Protein AF-A0A840UPU6-F1 (afdb_monomer)

Foldseek 3Di:
DDDDPPPPPDDDDDDDDPPDQDDDPVSVVVVVVVVVVVVVSVVVVLVVLLVVLVVVCVVQVACVSLVVNVVVCVVVVHDRDPVSVVLVVQLVVLVPPPPQDPVCNCVSNQLDDPPDNRVNDPNVVVVVLVVVLLVQLLVQLVNCCVVVVPDDSQVSQVRSCVVSCVVPVDDDPCSSVVSVVSNVVSD

pLDDT: mean 76.01, std 17.36, range [30.77, 93.69]

Secondary structure (DSSP, 8-state):
---------PPP----------SSTHHHHHHHHHHHHHHHHHHHHHHHHHHHHHHHHHHH--THHHHHHHHHHHHHTPPPPHHHHHHHHHHHHHHHSTT--GGGHHHHTTS--SSS--TTTHHHHHHHHHHHHHHHHHHHHHHHHHH-TTS-HHHHHHHHHHHHHHHH----SSHHHHHHHHHHTT-

Sequence (187 aa):
MANRNRKEKELPIYMESAEKFSKDDDSIENSIQFIIRKQQAWNDRHRALIDDAEVEYRKDGNPMHAWDIFMLCRRDKWPIPEWVMRYLDQTADRLTATDAGPDELGECLGFKAKKTPCRGGRQGMSQYRLAVIRREAIAHIVNWLREHPLETIEEACQYAYDKINSRWGFVSKDPILTLKKWYNTHK

Structure (mmCIF, N/CA/C/O backbone):
data_AF-A0A840UPU6-F1
#
_entry.id   AF-A0A840UPU6-F1
#
loop_
_atom_site.group_PDB
_atom_site.id
_atom_site.type_symbol
_atom_site.label_atom_id
_atom_site.label_alt_id
_atom_site.label_comp_id
_atom_site.label_asym_id
_atom_site.label_entity_id
_atom_site.label_seq_id
_atom_site.pdbx_PDB_ins_code
_atom_site.Cartn_x
_atom_site.Cartn_y
_atom_site.Cartn_z
_atom_site.occupancy
_atom_site.B_iso_or_equiv
_atom_site.auth_seq_id
_atom_site.auth_comp_id
_atom_site.auth_asym_id
_atom_site.auth_atom_id
_atom_site.pdbx_PDB_model_num
ATOM 1 N N . MET A 1 1 ? -38.618 7.874 -2.593 1.00 39.75 1 MET A N 1
ATOM 2 C CA . MET A 1 1 ? -38.196 6.493 -2.266 1.00 39.75 1 MET A CA 1
ATOM 3 C C . MET A 1 1 ? -37.256 5.996 -3.355 1.00 39.75 1 MET A C 1
ATOM 5 O O . MET A 1 1 ? -37.679 5.959 -4.499 1.00 39.75 1 MET A O 1
ATOM 9 N N . ALA A 1 2 ? -36.009 5.653 -3.025 1.00 31.55 2 ALA A N 1
ATOM 10 C CA . ALA A 1 2 ? -35.095 4.919 -3.911 1.00 31.55 2 ALA A CA 1
ATOM 11 C C . ALA A 1 2 ? -33.964 4.319 -3.059 1.00 31.55 2 ALA A C 1
ATOM 13 O O . ALA A 1 2 ? -32.962 4.977 -2.789 1.00 31.55 2 ALA A O 1
ATOM 14 N N . ASN A 1 3 ? -34.164 3.095 -2.570 1.00 31.42 3 ASN A N 1
ATOM 15 C CA . ASN A 1 3 ? -33.221 2.433 -1.673 1.00 31.42 3 ASN A CA 1
ATOM 16 C C . ASN A 1 3 ? -32.077 1.810 -2.496 1.00 31.42 3 ASN A C 1
ATOM 18 O O . ASN A 1 3 ? -32.293 0.828 -3.205 1.00 31.42 3 ASN A O 1
ATOM 22 N N . ARG A 1 4 ? -30.873 2.396 -2.461 1.00 30.94 4 ARG A N 1
ATOM 23 C CA . ARG A 1 4 ? -29.695 1.834 -3.144 1.00 30.94 4 ARG A CA 1
ATOM 24 C C . ARG A 1 4 ? -28.904 0.965 -2.174 1.00 30.94 4 ARG A C 1
ATOM 26 O O . ARG A 1 4 ? -28.067 1.476 -1.439 1.00 30.94 4 ARG A O 1
ATOM 33 N N . ASN A 1 5 ? -29.128 -0.348 -2.260 1.00 35.16 5 ASN A N 1
ATOM 34 C CA . ASN A 1 5 ? -28.268 -1.375 -1.670 1.00 35.16 5 ASN A CA 1
ATOM 35 C C . ASN A 1 5 ? -26.821 -1.201 -2.156 1.00 35.16 5 ASN A C 1
ATOM 37 O O . ASN A 1 5 ? -26.427 -1.717 -3.204 1.00 35.16 5 ASN A O 1
ATOM 41 N N . ARG A 1 6 ? -26.019 -0.472 -1.382 1.00 32.66 6 ARG A N 1
ATOM 42 C CA . ARG A 1 6 ? -24.567 -0.451 -1.508 1.00 32.66 6 ARG A CA 1
ATOM 43 C C . ARG A 1 6 ? -24.070 -1.539 -0.566 1.00 32.66 6 ARG A C 1
ATOM 45 O O . ARG A 1 6 ? -24.120 -1.346 0.639 1.00 32.66 6 ARG A O 1
ATOM 52 N N . LYS A 1 7 ? -23.668 -2.6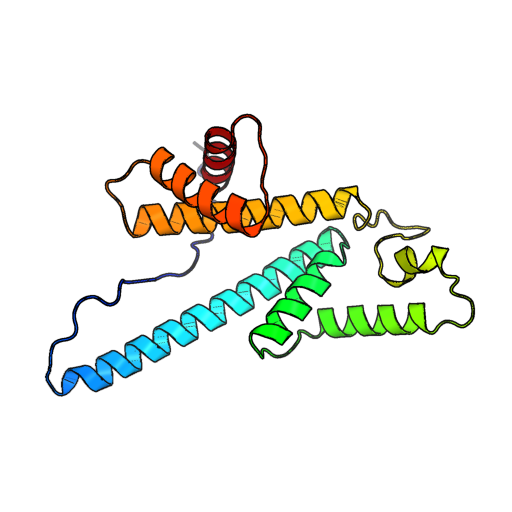95 -1.108 1.00 32.94 7 LYS A N 1
ATOM 53 C CA . LYS A 1 7 ? -23.058 -3.755 -0.295 1.00 32.94 7 LYS A CA 1
ATOM 54 C C . LYS A 1 7 ? -21.846 -3.161 0.415 1.00 32.94 7 LYS A C 1
ATOM 56 O O . LYS A 1 7 ? -20.870 -2.803 -0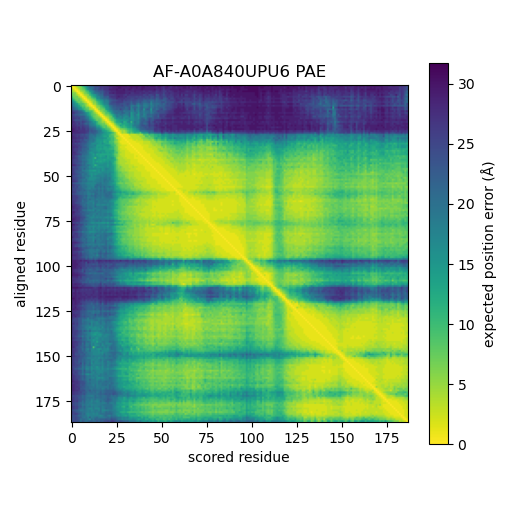.248 1.00 32.94 7 LYS A O 1
ATOM 61 N N . GLU A 1 8 ? -21.938 -3.032 1.730 1.00 32.09 8 GLU A N 1
ATOM 62 C CA . GLU A 1 8 ? -20.803 -2.709 2.577 1.00 32.09 8 GLU A CA 1
ATOM 63 C C . GLU A 1 8 ? -19.772 -3.823 2.370 1.00 32.09 8 GLU A C 1
ATOM 65 O O . GLU A 1 8 ? -20.072 -5.008 2.526 1.00 32.09 8 GLU A O 1
ATOM 70 N N . LYS A 1 9 ? -18.565 -3.460 1.923 1.00 32.78 9 LYS A N 1
ATOM 71 C CA . LYS A 1 9 ? -17.429 -4.381 1.961 1.00 32.78 9 LYS A CA 1
ATOM 72 C C . LYS A 1 9 ? -16.960 -4.422 3.412 1.00 32.78 9 LYS A C 1
ATOM 74 O O . LYS A 1 9 ? -16.041 -3.693 3.779 1.00 32.78 9 LYS A O 1
ATOM 79 N N . GLU A 1 10 ? -17.636 -5.222 4.229 1.00 30.77 10 GLU A N 1
ATOM 80 C CA . GLU A 1 10 ? -17.198 -5.503 5.592 1.00 30.77 10 GLU A CA 1
ATOM 81 C C . GLU A 1 10 ? -15.770 -6.062 5.547 1.00 30.77 10 GLU A C 1
ATOM 83 O O . GLU A 1 10 ? -15.498 -7.091 4.926 1.00 30.77 10 GLU A O 1
ATOM 88 N N . LEU A 1 11 ? -14.833 -5.343 6.168 1.00 33.34 11 LEU A N 1
ATOM 89 C CA . LEU A 1 11 ? -13.471 -5.830 6.360 1.00 33.34 11 LEU A CA 1
ATOM 90 C C . LEU A 1 11 ? -13.497 -6.919 7.447 1.00 33.34 11 LEU A C 1
ATOM 92 O O . LEU A 1 11 ? -14.063 -6.667 8.516 1.00 33.34 11 LEU A O 1
ATOM 96 N N . PRO A 1 12 ? -12.887 -8.099 7.221 1.00 34.84 12 PRO A N 1
ATOM 97 C CA . PRO A 1 12 ? -12.958 -9.209 8.166 1.00 34.84 12 PRO A CA 1
ATOM 98 C C . PRO A 1 12 ? -12.320 -8.898 9.536 1.00 34.84 12 PRO A C 1
ATOM 100 O O . PRO A 1 12 ? -11.457 -8.028 9.686 1.00 34.84 12 PRO A O 1
ATOM 103 N N . ILE A 1 13 ? -12.781 -9.641 10.544 1.00 40.91 13 ILE A N 1
ATOM 104 C CA . ILE A 1 13 ? -12.634 -9.425 11.997 1.00 40.91 13 ILE A CA 1
ATOM 105 C C . ILE A 1 13 ? -12.023 -10.693 12.642 1.00 40.91 13 ILE A C 1
ATOM 107 O O . ILE A 1 13 ? -12.179 -11.779 12.096 1.00 40.91 13 ILE A O 1
ATOM 111 N N . TYR A 1 14 ? -11.292 -10.664 13.765 1.00 45.69 14 TYR A N 1
ATOM 112 C CA . TYR A 1 14 ? -11.103 -9.626 14.794 1.00 45.69 14 TYR A CA 1
ATOM 113 C C . TYR A 1 14 ? -9.613 -9.433 15.171 1.00 45.69 14 TYR A C 1
ATOM 115 O O . TYR A 1 14 ? -8.747 -10.214 14.778 1.00 45.69 14 TYR A O 1
ATOM 123 N N . MET A 1 15 ? -9.327 -8.438 16.021 1.00 34.84 15 MET A N 1
ATOM 124 C CA . MET A 1 15 ? -8.234 -8.516 17.000 1.00 34.84 15 MET A CA 1
ATOM 125 C C . MET A 1 15 ? -8.850 -8.349 18.389 1.00 34.84 15 MET A C 1
ATOM 127 O O . MET A 1 15 ? -9.239 -7.246 18.752 1.00 34.84 15 MET A O 1
ATOM 131 N N . GLU A 1 16 ? -8.969 -9.445 19.136 1.00 40.84 16 GLU A N 1
ATOM 132 C CA . GLU A 1 16 ? -9.247 -9.399 20.575 1.00 40.84 16 GLU A CA 1
ATOM 133 C C . GLU A 1 16 ? -7.919 -9.419 21.345 1.00 40.84 16 GLU A C 1
ATOM 135 O O . GLU A 1 16 ? -6.965 -10.126 20.982 1.00 40.84 16 GLU A O 1
ATOM 140 N N . SER A 1 17 ? -7.848 -8.588 22.382 1.00 41.81 17 SER A N 1
ATOM 141 C CA . SER A 1 17 ? -6.688 -8.395 23.249 1.00 41.81 17 SER A CA 1
ATOM 142 C C . SER A 1 17 ? -6.433 -9.626 24.125 1.00 41.81 17 SER A C 1
ATOM 144 O O . SER A 1 17 ? -7.349 -10.288 24.606 1.00 41.81 17 SER A O 1
ATOM 146 N N . ALA A 1 18 ? -5.156 -9.962 24.323 1.00 38.91 18 ALA A N 1
ATOM 147 C CA . ALA A 1 18 ? -4.721 -11.239 24.897 1.00 38.91 18 ALA A CA 1
ATOM 148 C C . ALA A 1 18 ? -4.760 -11.283 26.443 1.00 38.91 18 ALA A C 1
ATOM 150 O O . ALA A 1 18 ? -3.860 -11.836 27.071 1.00 38.91 18 ALA A O 1
ATOM 151 N N . GLU A 1 19 ? -5.789 -10.703 27.066 1.00 43.28 19 GLU A N 1
ATOM 152 C CA . GLU A 1 19 ? -5.872 -10.516 28.522 1.00 43.28 19 GLU A CA 1
ATOM 153 C C . GLU A 1 19 ? -7.013 -11.311 29.171 1.00 43.28 19 GLU A C 1
ATOM 155 O O . GLU A 1 19 ? -7.986 -10.747 29.672 1.00 43.28 19 GLU A O 1
ATOM 160 N N . LYS A 1 20 ? -6.859 -12.643 29.172 1.00 44.69 20 LYS A N 1
ATOM 161 C CA . LYS A 1 20 ? -7.315 -13.588 30.217 1.00 44.69 20 LYS A CA 1
ATOM 162 C C . LYS A 1 20 ? -7.031 -15.020 29.765 1.00 44.69 20 LYS A C 1
ATOM 164 O O . LYS A 1 20 ? -7.809 -15.594 29.013 1.00 44.69 20 LYS A O 1
ATOM 169 N N . PHE A 1 21 ? -5.960 -15.619 30.279 1.00 45.75 21 PHE A N 1
ATOM 170 C CA . PHE A 1 21 ? -5.787 -17.070 30.229 1.00 45.75 21 PHE A CA 1
ATOM 171 C C . PHE A 1 21 ? -5.688 -17.633 31.644 1.00 45.75 21 PHE A C 1
ATOM 173 O O . PHE A 1 21 ? -4.739 -17.359 32.381 1.00 45.75 21 PHE A O 1
ATOM 180 N N . SER A 1 22 ? -6.717 -18.398 32.016 1.00 44.66 22 SER A N 1
ATOM 181 C CA . SER A 1 22 ? -6.717 -19.234 33.215 1.00 44.66 22 SER A CA 1
ATOM 182 C C . SER A 1 22 ? -5.822 -20.460 33.004 1.00 44.66 22 SER A C 1
ATOM 184 O O . SER A 1 22 ? -5.569 -20.881 31.870 1.00 44.66 22 SER A O 1
ATOM 186 N N . LYS A 1 23 ? -5.349 -21.034 34.111 1.00 46.66 23 LYS A N 1
ATOM 187 C CA . LYS A 1 23 ? -4.577 -22.279 34.142 1.00 46.66 23 LYS A CA 1
ATOM 188 C C . LYS A 1 23 ? -5.514 -23.463 34.394 1.00 46.66 23 LYS A C 1
ATOM 190 O O . LYS A 1 23 ? -5.733 -23.781 35.550 1.00 46.66 23 LYS A O 1
ATOM 195 N N . ASP A 1 24 ? -5.995 -24.102 33.334 1.00 46.19 24 ASP A N 1
ATOM 196 C CA . ASP A 1 24 ? -6.605 -25.444 33.335 1.00 46.19 24 ASP A CA 1
ATOM 197 C C . ASP A 1 24 ? -6.432 -26.053 31.928 1.00 46.19 24 ASP A C 1
ATOM 199 O O . ASP A 1 24 ? -6.109 -25.320 30.996 1.00 46.19 24 ASP A O 1
ATOM 203 N N . ASP A 1 25 ? -6.591 -27.366 31.743 1.00 49.03 25 ASP A N 1
ATOM 204 C CA . ASP A 1 25 ? -6.136 -28.079 30.524 1.00 49.03 25 ASP A CA 1
ATOM 205 C C . ASP A 1 25 ? -6.833 -27.615 29.216 1.00 49.03 25 ASP A C 1
ATOM 207 O O . ASP A 1 25 ? -6.210 -27.540 28.153 1.00 49.03 25 ASP A O 1
ATOM 211 N N . ASP A 1 26 ? -8.081 -27.131 29.310 1.00 54.06 26 ASP A N 1
ATOM 212 C CA . ASP A 1 26 ? -8.813 -26.462 28.214 1.00 54.06 26 ASP A CA 1
ATOM 213 C C . ASP A 1 26 ? -8.083 -25.215 27.657 1.00 54.06 26 ASP A C 1
ATOM 215 O O . ASP A 1 26 ? -8.392 -24.718 26.570 1.00 54.06 26 ASP A O 1
ATOM 219 N N . SER A 1 27 ? -7.102 -24.680 28.388 1.00 64.69 27 SER A N 1
ATOM 220 C CA . SER A 1 27 ? -6.279 -23.525 28.014 1.00 64.69 27 SER A CA 1
ATOM 221 C C . SER A 1 27 ? -5.389 -23.797 26.794 1.00 64.69 27 SER A C 1
ATOM 223 O O . SER A 1 27 ? -5.165 -22.887 25.989 1.00 64.69 27 SER A O 1
ATOM 225 N N . ILE A 1 28 ? -4.916 -25.037 26.598 1.00 69.25 28 ILE A N 1
ATOM 226 C CA . ILE A 1 28 ? -4.003 -25.382 25.492 1.00 69.25 28 ILE A CA 1
ATOM 227 C C . ILE A 1 28 ? -4.754 -25.423 24.159 1.00 69.25 28 ILE A C 1
ATOM 229 O O . ILE A 1 28 ? -4.333 -24.757 23.213 1.00 69.25 28 ILE A O 1
ATOM 233 N N . GLU A 1 29 ? -5.888 -26.125 24.081 1.00 74.12 29 GLU A N 1
ATOM 234 C CA . GLU A 1 29 ? -6.697 -26.179 22.854 1.00 74.12 29 GLU A CA 1
ATOM 235 C C . GLU A 1 29 ? -7.208 -24.778 22.483 1.00 74.12 29 GLU A C 1
ATOM 237 O O . GLU A 1 29 ? -7.049 -24.337 21.345 1.00 74.12 29 GLU A O 1
ATOM 242 N N . ASN A 1 30 ? -7.700 -24.002 23.457 1.00 72.50 30 ASN A N 1
ATOM 243 C CA . ASN A 1 30 ? -8.092 -22.609 23.221 1.00 72.50 30 ASN A CA 1
ATOM 244 C C . ASN A 1 30 ? -6.917 -21.728 22.747 1.00 72.50 30 ASN A C 1
ATOM 246 O O . ASN A 1 30 ? -7.105 -20.877 21.874 1.00 72.50 30 ASN A O 1
ATOM 250 N N . SER A 1 31 ? -5.698 -21.954 23.250 1.00 72.56 31 SER A N 1
ATOM 251 C CA . SER A 1 31 ? -4.487 -21.265 22.777 1.00 72.56 31 SER A CA 1
ATOM 252 C C . SER A 1 31 ? -4.114 -21.658 21.343 1.00 72.56 31 SER A C 1
ATOM 254 O O . SER A 1 31 ? -3.787 -20.787 20.535 1.00 72.56 31 SER A O 1
ATOM 256 N N . ILE A 1 32 ? -4.206 -22.944 20.989 1.00 81.38 32 ILE A N 1
ATOM 257 C CA . ILE A 1 32 ? -3.958 -23.445 19.628 1.00 81.38 32 ILE A CA 1
ATOM 258 C C . ILE A 1 32 ? -4.983 -22.853 18.654 1.00 81.38 32 ILE A C 1
ATOM 260 O O . ILE A 1 32 ? -4.599 -22.272 17.637 1.00 81.38 32 ILE A O 1
ATOM 264 N N . GLN A 1 33 ? -6.275 -22.899 18.990 1.00 77.44 33 GLN A N 1
ATOM 265 C CA . GLN A 1 33 ? -7.342 -22.303 18.183 1.00 77.44 33 GLN A CA 1
ATOM 266 C C . GLN A 1 33 ? -7.159 -20.785 18.016 1.00 77.44 33 GLN A C 1
ATOM 268 O O . GLN A 1 33 ? -7.363 -20.253 16.923 1.00 77.44 33 GLN A O 1
ATOM 273 N N . PHE A 1 34 ? -6.716 -20.072 19.055 1.00 74.88 34 PHE A N 1
ATOM 274 C CA . PHE A 1 34 ? -6.392 -18.644 18.977 1.00 74.88 34 PHE A CA 1
ATOM 275 C C . PHE A 1 34 ? -5.206 -18.353 18.041 1.00 74.88 34 PHE A C 1
ATOM 277 O O . PHE A 1 34 ? -5.282 -17.433 17.221 1.00 74.88 34 PHE A O 1
ATOM 284 N N . ILE A 1 35 ? -4.135 -19.152 18.109 1.00 78.00 35 ILE A N 1
ATOM 285 C CA . ILE A 1 35 ? -2.977 -19.046 17.205 1.00 78.00 35 ILE A CA 1
ATOM 286 C C . ILE A 1 35 ? -3.399 -19.317 15.754 1.00 78.00 35 ILE A C 1
ATOM 288 O O . ILE A 1 35 ? -3.058 -18.534 14.865 1.00 78.00 35 ILE A O 1
ATOM 292 N N . ILE A 1 36 ? -4.198 -20.363 15.511 1.00 81.19 36 ILE A N 1
ATOM 293 C CA . ILE A 1 36 ? -4.731 -20.702 14.181 1.00 81.19 36 ILE A CA 1
ATOM 294 C C . ILE A 1 36 ? -5.572 -19.547 13.623 1.00 81.19 36 ILE A C 1
ATOM 296 O O . ILE A 1 36 ? -5.323 -19.109 12.499 1.00 81.19 36 ILE A O 1
ATOM 300 N N . ARG A 1 37 ? -6.508 -18.993 14.409 1.00 77.38 37 ARG A N 1
ATOM 301 C CA . ARG A 1 37 ? -7.336 -17.841 14.000 1.00 77.38 37 ARG A CA 1
ATOM 302 C C . ARG A 1 37 ? -6.487 -16.614 13.670 1.00 77.38 37 ARG A C 1
ATOM 304 O O . ARG A 1 37 ? -6.729 -15.964 12.654 1.00 77.38 37 ARG A O 1
ATOM 311 N N . LYS A 1 38 ? -5.457 -16.312 14.472 1.00 76.56 38 LYS A N 1
ATOM 312 C CA . LYS A 1 38 ? -4.519 -15.213 14.179 1.00 76.56 38 LYS A CA 1
ATOM 313 C C . LYS A 1 38 ? -3.735 -15.447 12.889 1.00 76.56 38 LYS A C 1
ATOM 315 O O . LYS A 1 38 ? -3.592 -14.511 12.105 1.00 76.56 38 LYS A O 1
ATOM 320 N N . GLN A 1 39 ? -3.279 -16.672 12.632 1.00 77.81 39 GLN A N 1
ATOM 321 C CA . GLN A 1 39 ? -2.582 -17.004 11.389 1.00 77.81 39 GLN A CA 1
ATOM 322 C C . GLN A 1 39 ? -3.514 -16.930 10.169 1.00 77.81 39 GLN A C 1
ATOM 324 O O . GLN A 1 39 ? -3.109 -16.421 9.128 1.00 77.81 39 GLN A O 1
ATOM 329 N N . GLN A 1 40 ? -4.767 -17.376 10.290 1.00 79.06 40 GLN A N 1
ATOM 330 C CA . GLN A 1 40 ? -5.780 -17.249 9.235 1.00 79.06 40 GLN A CA 1
ATOM 331 C C . GLN A 1 40 ? -6.072 -15.776 8.919 1.00 79.06 40 GLN A C 1
ATOM 333 O O . GLN A 1 40 ? -5.904 -15.359 7.775 1.00 79.06 40 GLN A O 1
ATOM 338 N N . ALA A 1 41 ? -6.373 -14.958 9.933 1.00 74.31 41 ALA A N 1
ATOM 339 C CA . ALA A 1 41 ? -6.610 -13.523 9.761 1.00 74.31 41 ALA A CA 1
ATOM 340 C C . ALA A 1 41 ? -5.393 -12.785 9.167 1.00 74.31 41 ALA A C 1
ATOM 342 O O . ALA A 1 41 ? -5.548 -11.881 8.342 1.00 74.31 41 ALA A O 1
ATOM 343 N N . TRP A 1 42 ? -4.170 -13.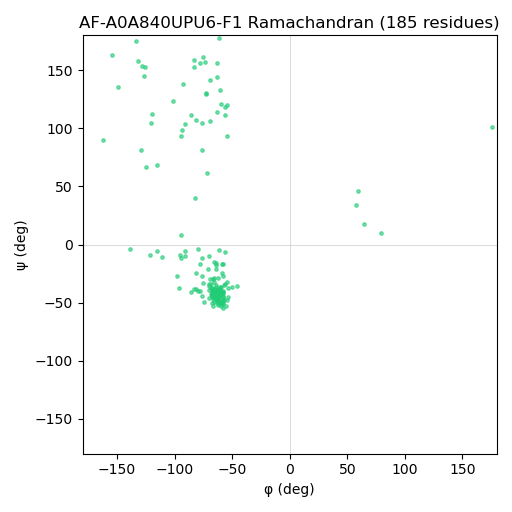184 9.538 1.00 76.06 42 TRP A N 1
ATOM 344 C CA . TRP A 1 42 ? -2.943 -12.689 8.912 1.00 76.06 42 TRP A CA 1
ATOM 345 C C . TRP A 1 42 ? -2.882 -13.049 7.422 1.00 76.06 42 TRP A C 1
ATOM 347 O O . TRP A 1 42 ? -2.615 -12.178 6.591 1.00 76.06 42 TRP A O 1
ATOM 357 N N . ASN A 1 43 ? -3.177 -14.304 7.076 1.00 79.94 43 ASN A N 1
ATOM 358 C CA . ASN A 1 43 ? -3.137 -14.800 5.703 1.00 79.94 43 ASN A CA 1
ATOM 359 C C . ASN A 1 43 ? -4.190 -14.135 4.804 1.00 79.94 43 ASN A C 1
ATOM 361 O O . ASN A 1 43 ? -3.881 -13.737 3.681 1.00 79.94 43 ASN A O 1
ATOM 365 N N . ASP A 1 44 ? -5.416 -13.965 5.294 1.00 79.88 44 ASP A N 1
ATOM 366 C CA . ASP A 1 44 ? -6.493 -13.334 4.527 1.00 79.88 44 ASP A CA 1
ATOM 367 C C . ASP A 1 44 ? -6.226 -11.840 4.307 1.00 79.88 44 ASP A C 1
ATOM 369 O O . ASP A 1 44 ? -6.484 -11.314 3.224 1.00 79.88 44 ASP A O 1
ATOM 373 N N . ARG A 1 45 ? -5.585 -11.169 5.275 1.00 77.12 45 ARG A N 1
ATOM 374 C CA . ARG A 1 45 ? -5.095 -9.794 5.103 1.00 77.12 45 ARG A CA 1
ATOM 375 C C . ARG A 1 45 ? -4.003 -9.690 4.032 1.00 77.12 45 ARG A C 1
ATOM 377 O O . ARG A 1 45 ? -3.990 -8.710 3.294 1.00 77.12 45 ARG A O 1
ATOM 384 N N . HIS A 1 46 ? -3.115 -10.682 3.921 1.00 80.12 46 HIS A N 1
ATOM 385 C CA . HIS A 1 46 ? -2.087 -10.715 2.870 1.00 80.12 46 HIS A CA 1
ATOM 386 C C . HIS A 1 46 ? -2.701 -10.898 1.483 1.00 80.12 46 HIS A C 1
ATOM 388 O O . HIS A 1 46 ? -2.356 -10.153 0.568 1.00 80.12 46 HIS A O 1
ATOM 394 N N . ARG A 1 47 ? -3.663 -11.820 1.343 1.00 83.56 47 ARG A N 1
ATOM 395 C CA . ARG A 1 47 ? -4.422 -12.011 0.096 1.00 83.56 47 ARG A CA 1
ATOM 396 C C . ARG A 1 47 ? -5.148 -10.737 -0.326 1.00 83.56 47 ARG A C 1
ATOM 398 O O . ARG A 1 47 ? -4.922 -10.263 -1.430 1.00 83.56 47 ARG A O 1
ATOM 405 N N . ALA A 1 48 ? -5.915 -10.123 0.577 1.00 83.31 48 ALA A N 1
ATOM 406 C CA . ALA A 1 48 ? -6.644 -8.890 0.280 1.00 83.31 48 ALA A CA 1
ATOM 407 C C . ALA A 1 48 ? -5.719 -7.747 -0.187 1.00 83.31 48 ALA A C 1
ATOM 409 O O . ALA A 1 48 ? -6.059 -7.030 -1.124 1.00 83.31 48 ALA A O 1
ATOM 410 N N . LEU A 1 49 ? -4.531 -7.600 0.418 1.00 84.62 49 LEU A N 1
ATOM 411 C CA . LEU A 1 49 ? -3.535 -6.614 -0.018 1.00 84.62 49 LEU A CA 1
ATOM 412 C C . LEU A 1 49 ? -2.975 -6.916 -1.416 1.00 84.62 49 LEU A C 1
ATOM 414 O O . LEU A 1 49 ? -2.810 -5.987 -2.205 1.00 84.62 49 LEU A O 1
ATOM 418 N N . ILE A 1 50 ? -2.698 -8.187 -1.723 1.00 87.56 50 ILE A N 1
ATOM 419 C CA . ILE A 1 50 ? -2.231 -8.638 -3.043 1.00 87.56 50 ILE A CA 1
ATOM 420 C C . ILE A 1 50 ? -3.299 -8.380 -4.115 1.00 87.56 50 ILE A C 1
ATOM 422 O O . ILE A 1 50 ? -2.980 -7.820 -5.165 1.00 87.56 50 ILE A O 1
ATOM 426 N N . ASP A 1 51 ? -4.553 -8.739 -3.836 1.00 87.81 51 ASP A N 1
ATOM 427 C CA . ASP A 1 51 ? -5.677 -8.608 -4.767 1.00 87.81 51 ASP A CA 1
ATOM 428 C C . ASP A 1 51 ? -6.006 -7.128 -5.044 1.00 87.81 51 ASP A C 1
ATOM 430 O O . ASP A 1 51 ? -6.118 -6.717 -6.202 1.00 87.81 51 ASP A O 1
ATOM 434 N N . ASP A 1 52 ? -6.092 -6.292 -4.000 1.00 85.31 52 ASP A N 1
ATOM 435 C CA . ASP A 1 52 ? -6.314 -4.845 -4.144 1.00 85.31 52 ASP A CA 1
ATOM 436 C C . ASP A 1 52 ? -5.158 -4.162 -4.899 1.00 85.31 52 ASP A C 1
ATOM 438 O O . ASP A 1 52 ? -5.387 -3.255 -5.706 1.00 85.31 52 ASP A O 1
ATOM 442 N N . ALA A 1 53 ? -3.911 -4.587 -4.661 1.00 86.25 53 ALA A N 1
ATOM 443 C CA . ALA A 1 53 ? -2.745 -4.071 -5.376 1.00 86.25 53 ALA A CA 1
ATOM 444 C C . ALA A 1 53 ? -2.741 -4.482 -6.854 1.00 86.25 53 ALA A C 1
ATOM 446 O O . ALA A 1 53 ? -2.388 -3.659 -7.697 1.00 86.25 53 ALA A O 1
ATOM 447 N N . GLU A 1 54 ? -3.180 -5.699 -7.197 1.00 89.50 54 GLU A N 1
ATOM 448 C CA . GLU A 1 54 ? -3.333 -6.099 -8.598 1.00 89.50 54 GLU A CA 1
ATOM 449 C C . GLU A 1 54 ? -4.422 -5.273 -9.303 1.00 89.50 54 GLU A C 1
ATOM 451 O O . GLU A 1 54 ? -4.230 -4.823 -10.436 1.00 89.50 54 GLU A O 1
ATOM 456 N N . VAL A 1 55 ? -5.558 -5.032 -8.638 1.00 87.31 55 VAL A N 1
ATOM 457 C CA . VAL A 1 55 ? -6.657 -4.223 -9.189 1.00 87.31 55 VAL A CA 1
ATOM 458 C C . VAL A 1 55 ? -6.216 -2.784 -9.456 1.00 87.31 55 VAL A C 1
ATOM 460 O O . VAL A 1 55 ? -6.489 -2.257 -10.537 1.00 87.31 55 VAL A O 1
ATOM 463 N N . GLU A 1 56 ? -5.522 -2.141 -8.513 1.00 83.81 56 GLU A N 1
ATOM 464 C CA . GLU A 1 56 ? -5.018 -0.782 -8.724 1.00 83.81 56 GLU A CA 1
ATOM 465 C C . GLU A 1 56 ? -3.872 -0.751 -9.755 1.00 83.81 56 GLU A C 1
ATOM 467 O O . GLU A 1 56 ? -3.907 0.103 -10.641 1.00 83.81 56 GLU A O 1
ATOM 472 N N . TYR A 1 57 ? -2.954 -1.729 -9.757 1.00 86.06 57 TYR A N 1
ATOM 473 C CA . TYR A 1 57 ? -1.902 -1.860 -10.779 1.00 86.06 57 TYR A CA 1
ATOM 474 C C . TYR A 1 57 ? -2.468 -1.954 -12.201 1.00 86.06 57 TYR A C 1
ATOM 476 O O . TYR A 1 57 ? -2.039 -1.224 -13.095 1.00 86.06 57 TYR A O 1
ATOM 484 N N . ARG A 1 58 ? -3.479 -2.806 -12.419 1.00 85.44 58 ARG A N 1
ATOM 485 C CA . ARG A 1 58 ? -4.161 -2.949 -13.721 1.00 85.44 58 ARG A CA 1
ATOM 486 C C . ARG A 1 58 ? -4.895 -1.670 -14.159 1.00 85.44 58 ARG A C 1
ATOM 488 O O . ARG A 1 58 ? -5.183 -1.513 -15.343 1.00 85.44 58 ARG A O 1
ATOM 495 N N . LYS A 1 59 ? -5.218 -0.776 -13.221 1.00 82.31 59 LYS A N 1
ATOM 496 C CA . LYS A 1 59 ? -6.021 0.442 -13.422 1.00 82.31 59 LYS A CA 1
ATOM 497 C C . LYS A 1 59 ? -5.176 1.699 -13.645 1.00 82.31 59 LYS A C 1
ATOM 499 O O . LYS A 1 59 ? -5.583 2.553 -14.432 1.00 82.31 59 LYS A O 1
ATOM 504 N N . ASP A 1 60 ? -4.043 1.847 -12.957 1.00 79.44 60 ASP A N 1
ATOM 505 C CA . ASP A 1 60 ? -3.167 3.026 -13.064 1.00 79.44 60 ASP A CA 1
ATOM 506 C C . ASP A 1 60 ? -1.809 2.755 -13.742 1.00 79.44 60 ASP A C 1
ATOM 508 O O . ASP A 1 60 ? -1.101 3.709 -14.092 1.00 79.44 60 ASP A O 1
ATOM 512 N N . GLY A 1 61 ? -1.463 1.480 -13.961 1.00 79.81 61 GLY A N 1
ATOM 513 C CA . GLY A 1 61 ? -0.197 1.038 -14.547 1.00 79.81 61 GLY A CA 1
ATOM 514 C C . GLY A 1 61 ? 1.025 1.363 -13.686 1.00 79.81 61 GLY A C 1
ATOM 515 O O . GLY A 1 61 ? 2.136 1.432 -14.209 1.00 79.81 61 GLY A O 1
ATOM 516 N N . ASN A 1 62 ? 0.844 1.653 -12.395 1.00 84.12 62 ASN A N 1
ATOM 517 C CA . ASN A 1 62 ? 1.895 2.195 -11.547 1.00 84.12 62 ASN A CA 1
ATOM 518 C C . ASN A 1 62 ? 2.769 1.072 -10.958 1.00 84.12 62 ASN A C 1
ATOM 520 O O . ASN A 1 62 ? 2.311 0.344 -10.074 1.00 84.12 62 ASN A O 1
ATOM 524 N N . PRO A 1 63 ? 4.047 0.945 -11.363 1.00 86.44 63 PRO A N 1
ATOM 525 C CA . PRO A 1 63 ? 4.932 -0.122 -10.883 1.00 86.44 63 PRO A CA 1
ATOM 526 C C . PRO A 1 63 ? 5.141 -0.133 -9.360 1.00 86.44 63 PRO A C 1
ATOM 528 O O . PRO A 1 63 ? 5.550 -1.156 -8.817 1.00 86.44 63 PRO A O 1
ATOM 531 N N . MET A 1 64 ? 4.825 0.954 -8.643 1.00 88.12 64 MET A N 1
ATOM 532 C CA . MET A 1 64 ? 4.887 0.984 -7.176 1.00 88.12 64 MET A CA 1
ATOM 533 C C . MET A 1 64 ? 4.041 -0.108 -6.502 1.00 88.12 64 MET A C 1
ATOM 535 O O . MET A 1 64 ? 4.466 -0.636 -5.478 1.00 88.12 64 MET A O 1
ATOM 539 N N . HIS A 1 65 ? 2.891 -0.490 -7.076 1.00 87.56 65 HIS A N 1
ATOM 540 C CA . HIS A 1 65 ? 2.076 -1.593 -6.542 1.00 87.56 65 HIS A CA 1
ATOM 541 C C . HIS A 1 65 ? 2.820 -2.935 -6.627 1.00 87.56 65 HIS A C 1
ATOM 543 O O . HIS A 1 65 ? 2.786 -3.715 -5.679 1.00 87.56 65 HIS A O 1
ATOM 549 N 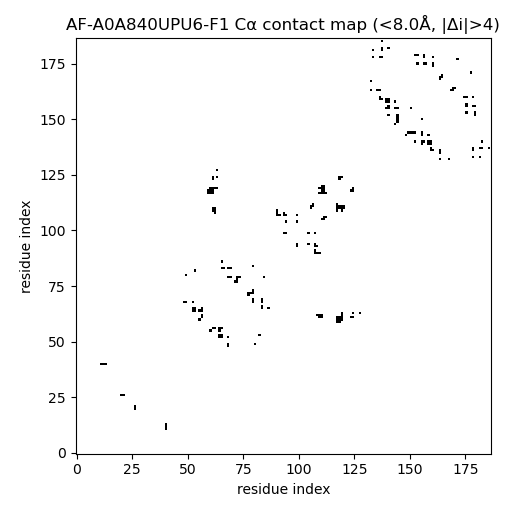N . ALA A 1 66 ? 3.536 -3.187 -7.729 1.00 90.00 66 ALA A N 1
ATOM 550 C CA . ALA A 1 66 ? 4.325 -4.406 -7.912 1.00 90.00 66 ALA A CA 1
ATOM 551 C C . ALA A 1 66 ? 5.517 -4.462 -6.942 1.00 90.00 66 ALA A C 1
ATOM 553 O O . ALA A 1 66 ? 5.757 -5.495 -6.317 1.00 90.00 66 ALA A O 1
ATOM 554 N N . TRP A 1 67 ? 6.227 -3.341 -6.764 1.00 90.56 67 TRP A N 1
ATOM 555 C CA . TRP A 1 67 ? 7.356 -3.248 -5.832 1.00 90.56 67 TRP A CA 1
ATOM 556 C C . TRP A 1 67 ? 6.947 -3.433 -4.367 1.00 90.56 67 TRP A C 1
ATOM 558 O O . TRP A 1 67 ? 7.651 -4.119 -3.628 1.00 90.56 67 TRP A O 1
ATOM 568 N N . ASP A 1 68 ? 5.815 -2.869 -3.938 1.00 88.31 68 ASP A N 1
ATOM 569 C CA . ASP A 1 68 ? 5.341 -3.017 -2.555 1.00 88.31 68 ASP A CA 1
ATOM 570 C C . ASP A 1 68 ? 4.904 -4.459 -2.257 1.00 88.31 68 ASP A C 1
ATOM 572 O O . ASP A 1 68 ? 5.311 -5.027 -1.244 1.00 88.31 68 ASP A O 1
ATOM 576 N N . ILE A 1 69 ? 4.188 -5.115 -3.181 1.00 91.69 69 ILE A N 1
ATOM 577 C CA . ILE A 1 69 ? 3.830 -6.535 -3.032 1.00 91.69 69 ILE A CA 1
ATOM 578 C C . ILE A 1 69 ? 5.057 -7.450 -3.101 1.00 91.69 69 ILE A C 1
ATOM 580 O O . ILE A 1 69 ? 5.138 -8.406 -2.327 1.00 91.69 69 ILE A O 1
ATOM 584 N N . PHE A 1 70 ? 6.047 -7.154 -3.949 1.00 92.25 70 PHE A N 1
ATOM 585 C CA . PHE A 1 70 ? 7.322 -7.873 -3.939 1.00 92.25 70 PHE A CA 1
ATOM 586 C C . PHE A 1 70 ? 8.006 -7.775 -2.566 1.00 92.25 70 PHE A C 1
ATOM 588 O O . PHE A 1 70 ? 8.374 -8.797 -1.985 1.00 92.25 70 PHE A O 1
ATOM 595 N N . MET A 1 71 ? 8.120 -6.568 -2.005 1.00 89.69 71 MET A N 1
ATOM 596 C CA . MET A 1 71 ? 8.731 -6.352 -0.689 1.00 89.69 71 MET A CA 1
ATOM 597 C C . MET A 1 71 ? 7.928 -6.993 0.452 1.00 89.69 71 MET A C 1
ATOM 599 O O . MET A 1 71 ? 8.529 -7.577 1.354 1.00 89.69 71 MET A O 1
ATOM 603 N N . LEU A 1 72 ? 6.593 -6.947 0.391 1.00 87.00 72 LEU A N 1
ATOM 604 C CA . LEU A 1 72 ? 5.686 -7.632 1.317 1.00 87.00 72 LEU A CA 1
ATOM 605 C C . LEU A 1 72 ? 5.949 -9.144 1.316 1.00 87.00 72 LEU A C 1
ATOM 607 O O . LEU A 1 72 ? 6.274 -9.722 2.354 1.00 87.00 72 LEU A O 1
ATOM 611 N N . CYS A 1 73 ? 5.904 -9.773 0.137 1.00 90.38 73 CYS A N 1
ATOM 612 C CA . CYS A 1 73 ? 6.108 -11.214 -0.003 1.00 90.38 73 CYS A CA 1
ATOM 613 C C . CYS A 1 73 ? 7.516 -11.640 0.436 1.00 90.38 73 CYS A C 1
ATOM 615 O O . CYS A 1 73 ? 7.675 -12.655 1.113 1.00 90.38 73 CYS A O 1
ATOM 617 N N . ARG A 1 74 ? 8.543 -10.839 0.120 1.00 90.69 74 ARG A N 1
ATOM 618 C CA . ARG A 1 74 ? 9.930 -11.092 0.540 1.00 90.69 74 ARG A CA 1
ATOM 619 C C . ARG A 1 74 ? 10.133 -10.970 2.051 1.00 90.69 74 ARG A C 1
ATOM 621 O O . ARG A 1 74 ? 10.867 -11.786 2.605 1.00 90.69 74 ARG A O 1
ATOM 628 N N . ARG A 1 75 ? 9.506 -9.989 2.712 1.00 86.88 75 ARG A N 1
ATOM 629 C CA . ARG A 1 75 ? 9.588 -9.803 4.172 1.00 86.88 75 ARG A CA 1
ATOM 630 C C . ARG A 1 75 ? 8.898 -10.944 4.913 1.00 86.88 75 ARG A C 1
ATOM 632 O O . ARG A 1 75 ? 9.498 -11.555 5.793 1.00 86.88 75 ARG A O 1
ATOM 639 N N . ASP A 1 76 ? 7.666 -11.247 4.516 1.00 85.69 76 ASP A N 1
ATOM 640 C CA . ASP A 1 76 ? 6.784 -12.151 5.260 1.00 85.69 76 ASP A CA 1
ATOM 641 C C . ASP A 1 76 ? 6.850 -13.604 4.741 1.00 85.69 76 ASP A C 1
ATOM 643 O O . ASP A 1 76 ? 6.096 -14.467 5.185 1.00 85.69 76 ASP A O 1
ATOM 647 N N . LYS A 1 77 ? 7.800 -13.885 3.832 1.00 87.25 77 LYS A N 1
ATOM 648 C CA . LYS A 1 77 ? 8.094 -15.193 3.206 1.00 87.25 77 LYS A CA 1
ATOM 649 C C . LYS A 1 77 ? 6.901 -15.822 2.473 1.00 87.25 77 LYS A C 1
ATOM 651 O O . LYS A 1 77 ? 6.756 -17.042 2.437 1.00 87.25 77 LYS A O 1
ATOM 656 N N . TRP A 1 78 ? 6.067 -14.984 1.869 1.00 87.12 78 TRP A N 1
ATOM 657 C CA . TRP A 1 78 ? 4.947 -15.411 1.032 1.00 87.12 78 TRP A CA 1
ATOM 658 C C . TRP A 1 78 ? 5.387 -15.733 -0.404 1.00 87.12 78 TRP A C 1
ATOM 660 O O . TRP A 1 78 ? 6.375 -15.166 -0.884 1.00 87.12 78 TRP A O 1
ATOM 670 N N . PRO A 1 79 ? 4.662 -16.619 -1.115 1.00 90.38 79 PRO A N 1
ATOM 671 C CA . PRO A 1 79 ? 4.869 -16.814 -2.545 1.00 90.38 79 PRO A CA 1
ATOM 672 C C . PRO A 1 79 ? 4.599 -15.501 -3.289 1.00 90.38 79 PRO A C 1
ATOM 674 O O . PRO A 1 79 ? 3.591 -14.837 -3.047 1.00 90.38 79 PRO A O 1
ATOM 677 N N . ILE A 1 80 ? 5.507 -15.123 -4.190 1.00 90.94 80 ILE A N 1
ATOM 678 C CA . ILE A 1 80 ? 5.358 -13.912 -5.002 1.00 90.94 80 ILE A CA 1
ATOM 679 C C . ILE A 1 80 ? 4.262 -14.171 -6.052 1.00 90.94 80 ILE A C 1
ATOM 681 O O . ILE A 1 80 ? 4.336 -15.187 -6.745 1.00 90.94 80 ILE A O 1
ATOM 685 N N . PRO A 1 81 ? 3.252 -13.293 -6.198 1.00 93.44 81 PRO A N 1
ATOM 686 C CA . PRO A 1 81 ? 2.198 -13.471 -7.192 1.00 93.44 81 PRO A CA 1
ATOM 687 C C . PRO A 1 81 ? 2.727 -13.434 -8.629 1.00 93.44 81 PRO A C 1
ATOM 689 O O . PRO A 1 81 ? 3.577 -12.610 -8.970 1.00 93.44 81 PRO A O 1
ATOM 692 N N . GLU A 1 82 ? 2.137 -14.253 -9.498 1.00 93.31 82 GLU A N 1
ATOM 693 C CA . GLU A 1 82 ? 2.503 -14.373 -10.918 1.00 93.31 82 GLU A CA 1
ATOM 694 C C . GLU A 1 82 ? 2.508 -13.025 -11.660 1.00 93.31 82 GLU A C 1
ATOM 696 O O . GLU A 1 82 ? 3.375 -12.750 -12.487 1.00 93.31 82 GLU A O 1
ATOM 701 N N . TRP A 1 83 ? 1.570 -12.127 -11.338 1.00 92.00 83 TRP A N 1
ATOM 702 C CA . TRP A 1 83 ? 1.515 -10.807 -11.970 1.00 92.00 83 TRP A CA 1
ATOM 703 C C . TRP A 1 83 ? 2.712 -9.914 -11.609 1.00 92.00 83 TRP A C 1
ATOM 705 O O . TRP A 1 83 ? 3.109 -9.091 -12.435 1.00 92.00 83 TRP A O 1
ATOM 715 N N . VAL A 1 84 ? 3.292 -10.093 -10.415 1.00 93.25 84 VAL A N 1
ATOM 716 C CA . VAL A 1 84 ? 4.505 -9.397 -9.962 1.00 93.25 84 VAL A CA 1
ATOM 717 C C . VAL A 1 84 ? 5.732 -10.003 -10.631 1.00 93.25 84 VAL A C 1
ATOM 719 O O . VAL A 1 84 ? 6.561 -9.250 -11.132 1.00 93.25 84 VAL A O 1
ATOM 722 N N . MET A 1 85 ? 5.821 -11.338 -10.703 1.00 93.69 85 MET A N 1
ATOM 723 C CA . MET A 1 85 ? 6.897 -12.034 -11.423 1.00 93.69 85 MET A CA 1
ATOM 724 C C . MET A 1 85 ? 6.964 -11.569 -12.879 1.00 93.69 85 MET A C 1
ATOM 726 O O . MET A 1 85 ? 7.966 -10.994 -13.288 1.00 93.69 85 MET A O 1
ATOM 730 N N . ARG A 1 86 ? 5.842 -11.625 -13.603 1.00 92.94 86 ARG A N 1
ATOM 731 C CA . ARG A 1 86 ? 5.736 -11.129 -14.982 1.00 92.94 86 ARG A CA 1
ATOM 732 C C . ARG A 1 86 ? 6.116 -9.649 -15.141 1.00 92.94 86 ARG A C 1
ATOM 734 O O . ARG A 1 86 ? 6.663 -9.274 -16.174 1.00 92.94 86 ARG A O 1
ATOM 741 N N . TYR A 1 87 ? 5.822 -8.791 -14.159 1.00 91.69 87 TYR A N 1
ATOM 742 C CA . TYR A 1 87 ? 6.286 -7.395 -14.176 1.00 91.69 87 TYR A CA 1
ATOM 743 C C . TYR A 1 87 ? 7.815 -7.299 -14.030 1.00 91.69 87 TYR A C 1
ATOM 745 O O . TYR A 1 87 ? 8.445 -6.482 -14.709 1.00 91.69 87 TYR A O 1
ATOM 753 N N . LEU A 1 88 ? 8.412 -8.118 -13.160 1.00 92.25 88 LEU A N 1
ATOM 754 C CA . LEU A 1 88 ? 9.861 -8.177 -12.967 1.00 92.25 88 LEU A CA 1
ATOM 755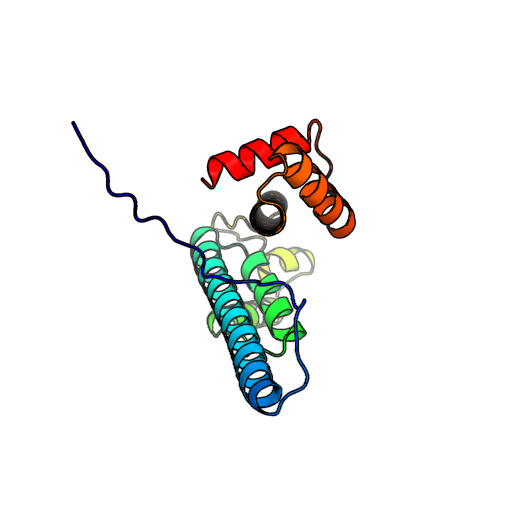 C C . LEU A 1 88 ? 10.565 -8.742 -14.205 1.00 92.25 88 LEU A C 1
ATOM 75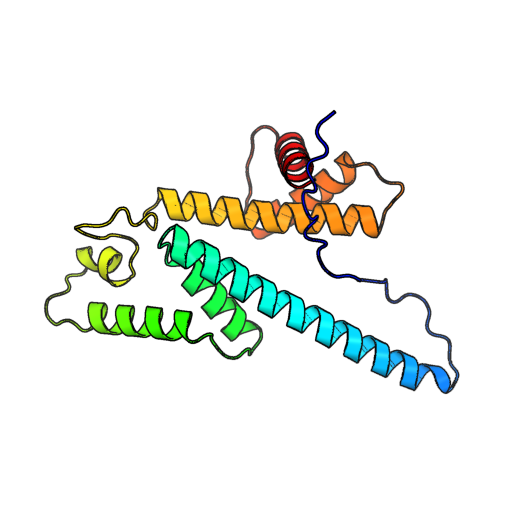7 O O . LEU A 1 88 ? 11.543 -8.141 -14.636 1.00 92.25 88 LEU A O 1
ATOM 761 N N . ASP A 1 89 ? 10.029 -9.789 -14.833 1.00 91.44 89 ASP A N 1
ATOM 762 C CA . ASP A 1 89 ? 10.565 -10.369 -16.072 1.00 91.44 89 ASP A CA 1
ATOM 763 C C . ASP A 1 89 ? 10.554 -9.331 -17.205 1.00 91.44 89 ASP A C 1
ATOM 765 O O . ASP A 1 89 ? 11.598 -8.993 -17.754 1.00 91.44 89 ASP A O 1
ATOM 769 N N . GLN A 1 90 ? 9.411 -8.673 -17.445 1.00 87.50 90 GLN A N 1
ATOM 770 C CA . GLN A 1 90 ? 9.311 -7.561 -18.404 1.00 87.50 90 GLN A CA 1
ATOM 771 C C . GLN A 1 90 ? 10.255 -6.395 -18.086 1.00 87.50 90 GLN A C 1
ATOM 773 O O . GLN A 1 90 ? 10.574 -5.588 -18.960 1.00 87.50 90 GLN A O 1
ATOM 778 N N . THR A 1 91 ? 10.622 -6.211 -16.819 1.00 87.75 91 THR A N 1
ATOM 779 C CA . THR A 1 91 ? 11.571 -5.180 -16.383 1.00 87.75 91 THR A CA 1
ATOM 780 C C . THR A 1 91 ? 13.012 -5.630 -16.639 1.00 87.75 91 THR A C 1
ATOM 782 O O . THR A 1 91 ? 13.809 -4.829 -17.120 1.00 87.75 91 THR A O 1
ATOM 785 N N . ALA A 1 92 ? 13.333 -6.904 -16.406 1.00 88.56 92 ALA A N 1
ATOM 786 C CA . ALA A 1 92 ? 14.621 -7.510 -16.729 1.00 88.56 92 ALA A CA 1
ATOM 787 C C . ALA A 1 92 ? 14.878 -7.539 -18.246 1.00 88.56 92 ALA A C 1
ATOM 789 O O . ALA A 1 92 ? 15.956 -7.139 -18.679 1.00 88.56 92 ALA A O 1
ATOM 790 N N . ASP A 1 93 ? 13.878 -7.890 -19.059 1.00 86.94 93 ASP A N 1
ATOM 791 C CA . ASP A 1 93 ? 13.959 -7.845 -20.526 1.00 86.94 93 ASP A CA 1
ATOM 792 C C . ASP A 1 93 ? 14.293 -6.428 -21.023 1.00 86.94 93 ASP A C 1
ATOM 794 O O . ASP A 1 93 ? 15.191 -6.233 -21.840 1.00 86.94 93 ASP A O 1
ATOM 798 N N . ARG A 1 94 ? 13.622 -5.403 -20.477 1.00 84.62 94 ARG A N 1
ATOM 799 C CA . ARG A 1 94 ? 13.883 -3.995 -20.832 1.00 84.62 94 ARG A CA 1
ATOM 800 C C . ARG A 1 94 ? 15.236 -3.480 -20.340 1.00 84.62 94 ARG A C 1
ATOM 802 O O . ARG A 1 94 ? 15.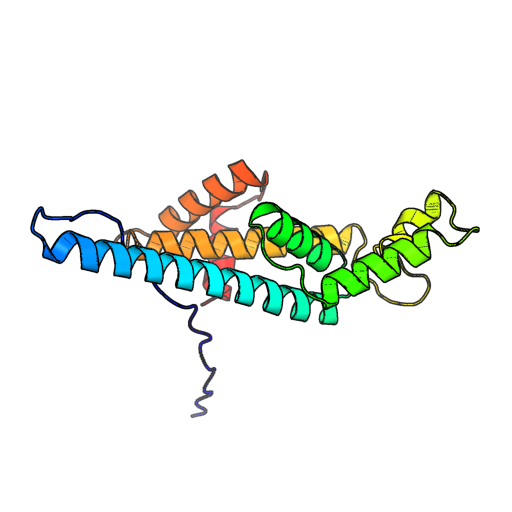791 -2.594 -20.974 1.00 84.62 94 ARG A O 1
ATOM 809 N N . LEU A 1 95 ? 15.756 -4.004 -19.228 1.00 82.94 95 LEU A N 1
ATOM 810 C CA . LEU A 1 95 ? 17.080 -3.647 -18.701 1.00 82.94 95 LEU A CA 1
ATOM 811 C C . LEU A 1 95 ? 18.228 -4.389 -19.402 1.00 82.94 95 LEU A C 1
ATOM 813 O O . LEU A 1 95 ? 19.357 -3.909 -19.372 1.00 82.94 95 LEU A O 1
ATOM 817 N N . THR A 1 96 ? 17.962 -5.557 -19.992 1.00 84.12 96 THR A N 1
ATOM 818 C CA . THR A 1 96 ? 18.959 -6.366 -20.718 1.00 84.12 96 THR A CA 1
ATOM 819 C C . THR A 1 96 ? 18.955 -6.126 -22.231 1.00 84.12 96 THR A C 1
ATOM 821 O O . THR A 1 96 ? 19.888 -6.557 -22.910 1.00 84.12 96 THR A O 1
ATOM 824 N N . ALA A 1 97 ? 17.973 -5.385 -22.756 1.00 79.25 97 ALA A N 1
ATOM 825 C CA . ALA A 1 97 ? 18.009 -4.819 -24.101 1.00 79.25 97 ALA A CA 1
ATOM 826 C C . ALA A 1 97 ? 19.290 -3.980 -24.298 1.00 79.25 97 ALA A C 1
ATOM 828 O O . ALA A 1 97 ? 19.541 -3.017 -23.572 1.00 79.25 97 ALA A O 1
ATOM 829 N N . THR A 1 98 ? 20.113 -4.375 -25.275 1.00 58.84 98 THR A N 1
ATOM 830 C CA . THR A 1 98 ? 21.500 -3.910 -25.514 1.00 58.84 98 THR A CA 1
ATOM 831 C C . THR A 1 98 ? 21.679 -2.415 -25.809 1.00 58.84 98 THR A C 1
ATOM 833 O O . THR A 1 98 ? 22.806 -1.947 -25.957 1.00 58.84 98 THR A O 1
ATOM 836 N N . ASP A 1 99 ? 20.582 -1.681 -25.923 1.00 70.19 99 ASP A N 1
ATOM 837 C CA . ASP A 1 99 ? 20.463 -0.290 -26.340 1.00 70.19 99 ASP A CA 1
ATOM 838 C C . ASP A 1 99 ? 19.945 0.646 -25.225 1.00 70.19 99 ASP A C 1
ATOM 840 O O . ASP A 1 99 ? 19.969 1.864 -25.398 1.00 70.19 99 ASP A O 1
ATOM 844 N N . ALA A 1 100 ? 19.557 0.112 -24.058 1.00 64.81 100 ALA A N 1
ATOM 845 C CA . ALA A 1 100 ? 19.032 0.900 -22.940 1.00 64.81 100 ALA A CA 1
ATOM 846 C C . ALA A 1 100 ? 20.105 1.787 -22.269 1.00 64.81 100 ALA A C 1
ATOM 848 O O . ALA A 1 100 ? 20.953 1.324 -21.500 1.00 64.81 100 ALA A O 1
ATOM 849 N N . GLY A 1 101 ? 20.040 3.099 -22.514 1.00 72.31 101 GLY A N 1
ATOM 850 C CA . GLY A 1 101 ? 20.909 4.082 -21.858 1.00 72.31 101 GLY A CA 1
ATOM 851 C C . GLY A 1 101 ? 20.521 4.374 -20.393 1.00 72.31 101 GLY A C 1
ATOM 852 O O . GLY A 1 101 ? 19.366 4.172 -20.006 1.00 72.31 101 GLY A O 1
ATOM 853 N N . PRO A 1 102 ? 21.424 4.940 -19.560 1.00 73.38 102 PRO A N 1
ATOM 854 C CA . PRO A 1 102 ? 21.118 5.300 -18.167 1.00 73.38 102 PRO A CA 1
ATOM 855 C C . PRO A 1 102 ? 19.890 6.216 -17.996 1.00 73.38 102 PRO A C 1
ATOM 857 O O . PRO A 1 102 ? 19.148 6.095 -17.021 1.00 73.38 102 PRO A O 1
ATOM 860 N N . ASP A 1 103 ? 19.621 7.096 -18.963 1.00 74.44 103 ASP A N 1
ATOM 861 C CA . ASP A 1 103 ? 18.462 8.002 -18.950 1.00 74.44 103 ASP A CA 1
ATOM 862 C C . ASP A 1 103 ? 17.111 7.284 -19.175 1.00 74.44 103 ASP A C 1
ATOM 864 O O . ASP A 1 103 ? 16.039 7.778 -18.776 1.00 74.44 103 ASP A O 1
ATOM 868 N N . GLU A 1 104 ? 17.161 6.088 -19.770 1.00 74.38 104 GLU A N 1
ATOM 869 C CA . GLU A 1 104 ? 16.016 5.231 -20.086 1.00 74.38 104 GLU A CA 1
ATOM 870 C C . GLU A 1 104 ? 15.682 4.231 -18.968 1.00 74.38 104 GLU A C 1
ATOM 872 O O . GLU A 1 104 ? 14.618 3.612 -19.008 1.00 74.38 104 GLU A O 1
ATOM 877 N N . LEU A 1 105 ? 16.486 4.149 -17.897 1.00 77.75 105 LEU A N 1
ATOM 878 C CA . LEU A 1 105 ? 16.201 3.317 -16.712 1.00 77.75 105 LEU A CA 1
ATOM 879 C C . LEU A 1 105 ? 14.785 3.545 -16.153 1.00 77.75 105 LEU A C 1
ATOM 881 O O . LEU A 1 105 ? 14.107 2.607 -15.737 1.00 77.75 105 LEU A O 1
ATOM 885 N N . GLY A 1 106 ? 14.293 4.788 -16.190 1.00 75.75 106 GLY A N 1
ATOM 886 C CA . GLY A 1 106 ? 12.924 5.111 -15.775 1.00 75.75 106 GLY A CA 1
ATOM 887 C C . GLY A 1 106 ? 11.833 4.497 -16.667 1.00 75.75 106 GLY A C 1
ATOM 888 O O . GLY A 1 106 ? 10.745 4.218 -16.174 1.00 75.75 106 GLY A O 1
ATOM 889 N N . GLU A 1 107 ? 12.100 4.273 -17.955 1.00 76.44 107 GLU A N 1
ATOM 890 C CA . GLU A 1 107 ? 11.200 3.564 -18.879 1.00 76.44 107 GLU A CA 1
ATOM 891 C C . GLU A 1 107 ? 11.336 2.040 -18.726 1.00 76.44 107 GLU A C 1
ATOM 893 O O . GLU A 1 107 ? 10.327 1.332 -18.675 1.00 76.44 107 GLU A O 1
ATOM 898 N N . CYS A 1 108 ? 12.557 1.543 -18.506 1.00 79.12 108 CYS A N 1
ATOM 899 C CA . CYS A 1 108 ? 12.820 0.130 -18.220 1.00 79.12 108 CYS A CA 1
ATOM 900 C C . CYS A 1 108 ? 12.092 -0.350 -16.953 1.00 79.12 108 CYS A C 1
ATOM 902 O O . CYS A 1 108 ? 11.474 -1.409 -16.951 1.00 79.12 108 CYS A O 1
ATOM 904 N N . LEU A 1 109 ? 12.063 0.478 -15.903 1.00 82.12 109 LEU A N 1
ATOM 905 C CA . LEU A 1 109 ? 11.330 0.216 -14.656 1.00 82.12 109 LEU A CA 1
ATOM 906 C C . LEU A 1 109 ? 9.814 0.520 -14.744 1.00 82.12 109 LEU A C 1
ATOM 908 O O . LEU A 1 109 ? 9.073 0.260 -13.795 1.00 82.12 109 LEU A O 1
ATOM 912 N N . GLY A 1 110 ? 9.318 1.053 -15.871 1.00 76.69 110 GLY A N 1
ATOM 913 C CA . GLY A 1 110 ? 7.897 1.373 -16.092 1.00 76.69 110 GLY A CA 1
ATOM 914 C C . GLY A 1 110 ? 7.396 2.685 -15.464 1.00 76.69 110 GLY A C 1
ATOM 915 O O . GLY A 1 110 ? 6.195 2.945 -15.461 1.00 76.69 110 GLY A O 1
ATOM 916 N N . PHE A 1 111 ? 8.286 3.536 -14.946 1.00 74.88 111 PHE A N 1
ATOM 917 C CA . PHE A 1 111 ? 7.938 4.869 -14.429 1.00 74.88 111 PHE A CA 1
ATOM 918 C C . PHE A 1 111 ? 7.732 5.919 -15.539 1.00 74.88 111 PHE A C 1
ATOM 920 O O . PHE A 1 111 ? 7.140 6.971 -15.295 1.00 74.88 111 PHE A O 1
ATOM 927 N N . LYS A 1 112 ? 8.208 5.639 -16.756 1.00 66.06 112 LYS A N 1
ATOM 928 C CA . LYS A 1 112 ? 7.989 6.407 -17.991 1.00 66.06 112 LYS A CA 1
ATOM 929 C C . LYS A 1 112 ? 7.486 5.453 -19.085 1.00 66.06 112 LYS A C 1
ATOM 931 O O . LYS A 1 112 ? 7.813 4.271 -19.046 1.00 66.06 112 LYS A O 1
ATOM 936 N N . ALA A 1 113 ? 6.738 5.956 -20.065 1.00 58.47 113 ALA A N 1
ATOM 937 C CA . ALA A 1 113 ? 6.464 5.239 -21.312 1.00 58.47 113 ALA A CA 1
ATOM 938 C C . ALA A 1 113 ? 6.279 6.226 -22.469 1.00 58.47 113 ALA A C 1
ATOM 940 O O . ALA A 1 113 ? 5.545 7.204 -22.332 1.00 58.47 113 ALA A O 1
ATOM 941 N N . LYS A 1 114 ? 6.882 5.943 -23.627 1.00 51.88 114 LYS A N 1
ATOM 942 C CA . LYS A 1 114 ? 6.801 6.785 -24.837 1.00 51.88 114 LYS A CA 1
ATOM 943 C C . LYS A 1 114 ? 5.392 6.926 -25.456 1.00 51.88 114 LYS A C 1
ATOM 945 O O . LYS A 1 114 ? 5.208 7.805 -26.293 1.00 51.88 114 LYS A O 1
ATOM 950 N N . LYS A 1 115 ? 4.403 6.081 -25.105 1.00 48.75 115 LYS A N 1
ATOM 951 C CA . LYS A 1 115 ? 3.070 6.039 -25.774 1.00 48.75 115 LYS A CA 1
ATOM 952 C C . LYS A 1 115 ? 1.833 5.862 -24.876 1.00 48.75 115 LYS A C 1
ATOM 954 O O . LYS A 1 115 ? 0.717 5.917 -25.385 1.00 48.75 115 LYS A O 1
ATOM 959 N N . THR A 1 116 ? 1.995 5.675 -23.569 1.00 50.88 116 THR A N 1
ATOM 960 C CA . THR A 1 116 ? 0.889 5.353 -22.644 1.00 50.88 116 THR A CA 1
ATOM 961 C C . THR A 1 116 ? 0.895 6.358 -21.492 1.00 50.88 116 THR A C 1
ATOM 963 O O . THR A 1 116 ? 1.986 6.738 -21.064 1.00 50.88 116 THR A O 1
ATOM 966 N N . PRO A 1 117 ? -0.257 6.783 -20.931 1.00 49.75 117 PRO A N 1
ATOM 967 C CA . PRO A 1 117 ? -0.294 7.608 -19.722 1.00 49.75 117 PRO A CA 1
ATOM 968 C C . PRO A 1 117 ? 0.088 6.797 -18.466 1.00 49.75 117 PRO A C 1
ATOM 970 O O . PRO A 1 117 ? -0.706 6.654 -17.535 1.00 49.75 117 PRO A O 1
ATOM 973 N N . CYS A 1 118 ? 1.313 6.266 -18.433 1.00 52.28 118 CYS A N 1
ATOM 974 C CA . CYS A 1 118 ? 1.890 5.601 -17.271 1.00 52.28 118 CYS A CA 1
ATOM 975 C C . CYS A 1 118 ? 2.020 6.612 -16.136 1.00 52.28 118 CYS A C 1
ATOM 977 O O . CYS A 1 118 ? 2.788 7.574 -16.219 1.00 52.28 118 CYS A O 1
ATOM 979 N N . ARG A 1 119 ? 1.267 6.402 -15.054 1.00 59.91 119 ARG A N 1
ATOM 980 C CA . ARG A 1 119 ? 1.236 7.356 -13.939 1.00 59.91 119 ARG A CA 1
ATOM 981 C C . ARG A 1 119 ? 2.477 7.283 -13.050 1.00 59.91 119 ARG A C 1
ATOM 983 O O . ARG A 1 119 ? 2.693 8.211 -12.281 1.00 59.91 119 ARG A O 1
ATOM 990 N N . GLY A 1 120 ? 3.320 6.256 -13.200 1.00 57.84 120 GLY A N 1
ATOM 991 C CA . GLY A 1 120 ? 4.502 5.969 -12.371 1.00 57.84 120 GLY A CA 1
ATOM 992 C C . GLY A 1 120 ? 5.569 7.071 -12.243 1.00 57.84 120 GLY A C 1
ATOM 993 O O . GLY A 1 120 ? 6.475 6.933 -11.428 1.00 57.84 120 GLY A O 1
ATOM 994 N N . GLY A 1 121 ? 5.475 8.185 -12.973 1.00 67.81 121 GLY A N 1
ATOM 995 C CA . GLY A 1 121 ? 6.312 9.360 -12.723 1.00 67.81 121 GLY A CA 1
ATOM 996 C C . GLY A 1 121 ? 6.112 9.963 -11.319 1.00 67.81 121 GLY A C 1
ATOM 997 O O . GLY A 1 121 ? 5.248 9.547 -10.543 1.00 67.81 121 GLY A O 1
ATOM 998 N N . ARG A 1 122 ? 6.874 11.021 -10.996 1.00 71.81 122 ARG A N 1
ATOM 999 C CA . ARG A 1 122 ? 6.878 11.696 -9.674 1.00 71.81 122 ARG A CA 1
ATOM 1000 C C . ARG A 1 122 ? 5.474 11.975 -9.108 1.00 71.81 122 ARG A C 1
ATOM 1002 O O . ARG A 1 122 ? 5.269 11.891 -7.898 1.00 71.81 122 ARG A O 1
ATOM 1009 N N . GLN A 1 123 ? 4.506 12.294 -9.970 1.00 71.50 123 GLN A N 1
ATOM 1010 C CA . GLN A 1 123 ? 3.121 12.542 -9.572 1.00 71.50 123 GLN A CA 1
ATOM 1011 C C . GLN A 1 123 ? 2.388 11.269 -9.116 1.00 71.50 123 GLN A C 1
ATOM 1013 O O . GLN A 1 123 ? 1.762 11.305 -8.059 1.00 71.50 123 GLN A O 1
ATOM 1018 N N . GLY A 1 124 ? 2.475 10.146 -9.839 1.00 73.44 124 GLY A N 1
ATOM 1019 C CA . GLY A 1 124 ? 1.840 8.893 -9.414 1.00 73.44 124 GLY A CA 1
ATOM 1020 C C . GLY A 1 124 ? 2.584 8.185 -8.288 1.00 73.44 124 GLY A C 1
ATOM 1021 O O . GLY A 1 124 ? 1.933 7.560 -7.460 1.00 73.44 124 GLY A O 1
ATOM 1022 N N . MET A 1 125 ? 3.904 8.362 -8.153 1.00 78.31 125 MET A N 1
ATOM 1023 C CA . MET A 1 125 ? 4.615 7.993 -6.916 1.00 78.31 125 MET A CA 1
ATOM 1024 C C . MET A 1 125 ? 4.043 8.738 -5.700 1.00 78.31 125 MET A C 1
ATOM 1026 O O . MET A 1 125 ? 3.791 8.135 -4.658 1.00 78.31 125 MET A O 1
ATOM 1030 N N . SER A 1 126 ? 3.788 10.045 -5.838 1.00 78.75 126 SER A N 1
ATOM 1031 C CA . SER A 1 126 ? 3.175 10.862 -4.782 1.00 78.75 126 SER A CA 1
ATOM 1032 C C . SER A 1 126 ? 1.730 10.434 -4.482 1.00 78.75 126 SER A C 1
ATOM 1034 O O . SER A 1 126 ? 1.371 10.256 -3.318 1.00 78.75 126 SER A O 1
ATOM 1036 N N . GLN A 1 127 ? 0.916 10.183 -5.517 1.00 79.94 127 GLN A N 1
ATOM 1037 C CA . GLN A 1 127 ? -0.456 9.676 -5.365 1.00 79.94 127 GLN A CA 1
ATOM 1038 C C . GLN A 1 127 ? -0.487 8.293 -4.701 1.00 79.94 127 GLN A C 1
ATOM 1040 O O . GLN A 1 127 ? -1.276 8.082 -3.783 1.00 79.94 127 GLN A O 1
ATOM 1045 N N . TYR A 1 128 ? 0.401 7.384 -5.109 1.00 83.75 128 TYR A N 1
ATOM 1046 C CA . TYR A 1 128 ? 0.562 6.062 -4.508 1.00 83.75 128 TYR A CA 1
ATOM 1047 C C . TYR A 1 128 ? 0.937 6.162 -3.028 1.00 83.75 128 TYR A C 1
ATOM 1049 O O . TYR A 1 128 ? 0.235 5.615 -2.179 1.00 83.75 128 TYR A O 1
ATOM 1057 N N . ARG A 1 129 ? 1.987 6.928 -2.694 1.00 84.81 129 ARG A N 1
ATOM 1058 C CA . ARG A 1 129 ? 2.425 7.125 -1.304 1.00 84.81 129 ARG A CA 1
ATOM 1059 C C . ARG A 1 129 ? 1.303 7.712 -0.446 1.00 84.81 129 ARG A C 1
ATOM 1061 O O . ARG A 1 129 ? 1.086 7.241 0.666 1.00 84.81 129 ARG A O 1
ATOM 1068 N N . LEU A 1 130 ? 0.551 8.685 -0.965 1.00 85.31 130 LEU A N 1
ATOM 1069 C CA . LEU A 1 130 ? -0.606 9.251 -0.269 1.00 85.31 130 LEU A CA 1
ATOM 1070 C C . LEU A 1 130 ? -1.736 8.223 -0.082 1.00 85.31 130 LEU A C 1
ATOM 1072 O O . LEU A 1 130 ? -2.368 8.203 0.971 1.00 85.31 130 LEU A O 1
ATOM 1076 N N . ALA A 1 131 ? -1.980 7.350 -1.063 1.00 84.62 131 ALA A N 1
ATOM 1077 C CA . ALA A 1 131 ? -2.978 6.284 -0.973 1.00 84.62 131 ALA A CA 1
ATOM 1078 C C . ALA A 1 131 ? -2.581 5.168 0.013 1.00 84.62 131 ALA A C 1
ATOM 1080 O O . ALA A 1 131 ? -3.453 4.616 0.686 1.00 84.62 131 ALA A O 1
ATOM 1081 N N . VAL A 1 132 ? -1.290 4.843 0.136 1.00 85.38 132 VAL A N 1
ATOM 1082 C CA . VAL A 1 132 ? -0.767 3.938 1.178 1.00 85.38 132 VAL A CA 1
ATOM 1083 C C . VAL A 1 132 ? -0.916 4.576 2.558 1.00 85.38 132 VAL A C 1
ATOM 1085 O O . VAL A 1 132 ? -1.575 3.993 3.416 1.00 85.38 132 VAL A O 1
ATOM 1088 N N . ILE A 1 133 ? -0.424 5.809 2.738 1.00 87.69 133 ILE A N 1
ATOM 1089 C CA . ILE A 1 133 ? -0.561 6.573 3.990 1.00 87.69 133 ILE A CA 1
ATOM 1090 C C . ILE A 1 133 ? -2.030 6.662 4.423 1.00 87.69 133 ILE A C 1
ATOM 1092 O O . ILE A 1 133 ? -2.346 6.405 5.581 1.00 87.69 133 ILE A O 1
ATOM 1096 N N . ARG A 1 134 ? -2.950 6.965 3.498 1.00 87.56 134 ARG A N 1
ATOM 1097 C CA . ARG A 1 134 ? -4.388 7.036 3.789 1.00 87.56 134 ARG A CA 1
ATOM 1098 C C . ARG A 1 134 ? -4.973 5.690 4.229 1.00 87.56 134 ARG A C 1
ATOM 1100 O O . ARG A 1 134 ? -5.784 5.676 5.152 1.00 87.56 134 ARG A O 1
ATOM 1107 N N . ARG A 1 135 ? -4.601 4.579 3.581 1.00 85.25 135 ARG A N 1
ATOM 1108 C CA . ARG A 1 135 ? -5.069 3.230 3.958 1.00 85.25 135 ARG A CA 1
ATOM 1109 C C . ARG A 1 135 ? -4.571 2.838 5.350 1.00 85.25 135 ARG A C 1
ATOM 1111 O O . ARG A 1 135 ? -5.366 2.394 6.172 1.00 85.25 135 ARG A O 1
ATOM 1118 N N . GLU A 1 136 ? -3.291 3.069 5.633 1.00 86.81 136 GLU A N 1
ATOM 1119 C CA . GLU A 1 136 ? -2.696 2.810 6.949 1.00 86.81 136 GLU A CA 1
ATOM 1120 C C . GLU A 1 136 ? -3.323 3.690 8.043 1.00 86.81 136 GLU A C 1
ATOM 1122 O O . GLU A 1 136 ? -3.662 3.194 9.116 1.00 86.81 136 GLU A O 1
ATOM 1127 N N . ALA A 1 137 ? -3.587 4.964 7.743 1.00 87.56 137 ALA A N 1
ATOM 1128 C CA . ALA A 1 137 ? -4.268 5.878 8.653 1.00 87.56 137 ALA A CA 1
ATOM 1129 C C . ALA A 1 137 ? -5.660 5.391 9.064 1.00 87.56 137 ALA A C 1
ATOM 1131 O O . ALA A 1 137 ? -5.982 5.346 10.249 1.00 87.56 137 ALA A O 1
ATOM 1132 N N . ILE A 1 138 ? -6.482 5.010 8.083 1.00 86.88 138 ILE A N 1
ATOM 1133 C CA . ILE A 1 138 ? -7.838 4.516 8.335 1.00 86.88 138 ILE A CA 1
ATOM 1134 C C . ILE A 1 138 ? -7.782 3.216 9.146 1.00 86.88 138 ILE A C 1
ATOM 1136 O O . ILE A 1 138 ? -8.564 3.065 10.080 1.00 86.88 138 ILE A O 1
ATOM 1140 N N . ALA A 1 139 ? -6.833 2.320 8.856 1.00 84.00 139 ALA A N 1
ATOM 1141 C CA . ALA A 1 139 ? -6.645 1.097 9.633 1.00 84.00 139 ALA A CA 1
ATOM 1142 C C . ALA A 1 139 ? -6.294 1.383 11.106 1.00 84.00 139 ALA A C 1
ATOM 1144 O O . ALA A 1 139 ? -6.848 0.734 11.991 1.00 84.00 139 ALA A O 1
ATOM 1145 N N . HIS A 1 140 ? -5.436 2.372 11.389 1.00 86.81 140 HIS A N 1
ATOM 1146 C CA . HIS A 1 140 ? -5.148 2.784 12.767 1.00 86.81 140 HIS A CA 1
ATOM 1147 C C . HIS A 1 140 ? -6.368 3.392 13.473 1.00 86.81 140 HIS A C 1
ATOM 1149 O O . HIS A 1 140 ? -6.639 3.012 14.608 1.00 86.81 140 HIS A O 1
ATOM 1155 N N . ILE A 1 141 ? -7.135 4.267 12.809 1.00 86.88 141 ILE A N 1
ATOM 1156 C CA . ILE A 1 141 ? -8.350 4.881 13.386 1.00 86.88 141 ILE A CA 1
ATOM 1157 C C . ILE A 1 141 ? -9.414 3.816 13.694 1.00 86.88 141 ILE A C 1
ATOM 1159 O O . ILE A 1 141 ? -9.991 3.814 14.777 1.00 86.88 141 ILE A O 1
ATOM 1163 N N . VAL A 1 142 ? -9.668 2.897 12.754 1.00 85.25 142 VAL A N 1
ATOM 1164 C CA . VAL A 1 142 ? -10.669 1.825 12.909 1.00 85.25 142 VAL A CA 1
ATOM 1165 C C . VAL A 1 142 ? -10.275 0.844 14.012 1.00 85.25 142 VAL A C 1
ATOM 1167 O O . VAL A 1 142 ? -11.141 0.423 14.775 1.00 85.25 142 VAL A O 1
ATOM 1170 N N . ASN A 1 143 ? -8.991 0.492 14.122 1.00 82.94 143 ASN A N 1
ATOM 1171 C CA . ASN A 1 143 ? -8.516 -0.366 15.207 1.00 82.94 143 ASN A CA 1
ATOM 1172 C C . ASN A 1 143 ? -8.621 0.341 16.566 1.00 82.94 143 ASN A C 1
ATOM 1174 O O . ASN A 1 143 ? -9.158 -0.247 17.499 1.00 82.94 143 ASN A O 1
ATOM 1178 N N . TRP A 1 144 ? -8.201 1.609 16.659 1.00 85.94 144 TRP A N 1
ATOM 1179 C CA . TRP A 1 144 ? -8.291 2.381 17.901 1.00 85.94 144 TRP A CA 1
ATOM 1180 C C . TRP A 1 144 ? -9.732 2.486 18.404 1.00 85.94 144 TRP A C 1
ATOM 1182 O O . TRP A 1 144 ? -10.010 2.118 19.535 1.00 85.94 144 TRP A O 1
ATOM 1192 N N . LEU A 1 145 ? -10.681 2.877 17.546 1.00 86.31 145 LEU A N 1
ATOM 1193 C CA . LEU A 1 145 ? -12.103 2.977 17.915 1.00 86.31 145 LEU A CA 1
ATOM 1194 C C . LEU A 1 145 ? -12.761 1.622 18.242 1.00 86.31 145 LEU A C 1
ATOM 1196 O O . LEU A 1 145 ? -13.855 1.597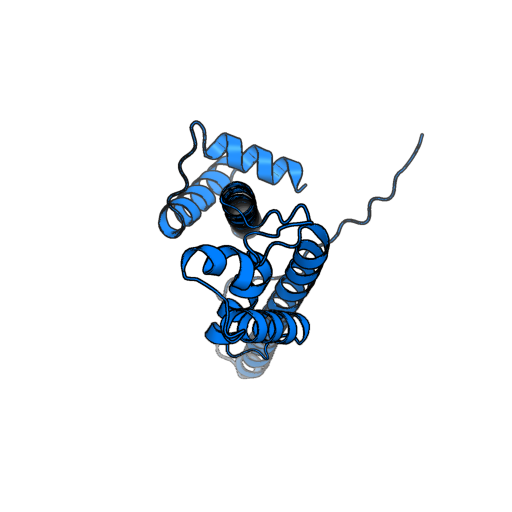 18.802 1.00 86.31 145 LEU A O 1
ATOM 1200 N N . ARG A 1 146 ? -12.129 0.497 17.884 1.00 78.94 146 ARG A N 1
ATOM 1201 C CA . ARG A 1 146 ? -12.575 -0.854 18.259 1.00 78.94 146 ARG A CA 1
ATOM 1202 C C . ARG A 1 146 ? -12.035 -1.271 19.627 1.00 78.94 146 ARG A C 1
ATOM 1204 O O . ARG A 1 146 ? -12.769 -1.886 20.392 1.00 78.94 146 ARG A O 1
ATOM 1211 N N . GLU A 1 147 ? -10.776 -0.952 19.916 1.00 80.94 147 GLU A N 1
ATOM 1212 C CA . GLU A 1 147 ? -10.121 -1.226 21.204 1.00 80.94 147 GLU A CA 1
ATOM 1213 C C . GLU A 1 147 ? -10.600 -0.246 22.298 1.00 80.94 147 GLU A C 1
ATOM 1215 O O . GLU A 1 147 ? -10.777 -0.638 23.450 1.00 80.94 147 GLU A O 1
ATOM 1220 N N . HIS A 1 148 ? -10.910 0.997 21.914 1.00 83.81 148 HIS A N 1
ATOM 1221 C CA . HIS A 1 148 ? -11.309 2.113 22.774 1.00 83.81 148 HIS A CA 1
ATOM 1222 C C . HIS A 1 148 ? -12.671 2.709 22.339 1.00 83.81 148 HIS A C 1
ATOM 1224 O O . HIS A 1 148 ? -12.743 3.853 21.887 1.00 83.81 148 HIS A O 1
ATOM 1230 N N . PRO A 1 149 ? -13.793 1.969 22.464 1.00 82.12 149 PRO A N 1
ATOM 1231 C CA . PRO A 1 149 ? -15.096 2.371 21.909 1.00 82.12 149 PRO A CA 1
ATOM 1232 C C . PRO A 1 149 ? -15.767 3.569 22.607 1.00 82.12 149 PRO A C 1
ATOM 1234 O O . PRO A 1 149 ? -16.783 4.063 22.121 1.00 82.12 149 PRO A O 1
ATOM 1237 N N . LEU A 1 150 ? -15.236 4.015 23.751 1.00 80.62 150 LEU A N 1
ATOM 1238 C CA . LEU A 1 150 ? -15.703 5.202 24.481 1.00 80.62 150 LEU A CA 1
ATOM 1239 C C . LEU A 1 150 ? -14.921 6.476 24.124 1.00 80.62 150 LEU A C 1
ATOM 1241 O O . LEU A 1 150 ? -15.342 7.565 24.510 1.00 80.62 150 LEU A O 1
ATOM 1245 N N . GLU A 1 151 ? -13.796 6.351 23.416 1.00 84.31 151 GLU A N 1
ATOM 1246 C CA . GLU A 1 151 ? -12.957 7.488 23.040 1.00 84.31 151 GLU A CA 1
ATOM 1247 C C . GLU A 1 151 ? -13.463 8.188 21.776 1.00 84.31 151 GLU A C 1
ATOM 1249 O O . GLU A 1 151 ? -14.216 7.649 20.957 1.00 84.31 151 GLU A O 1
ATOM 1254 N N . THR A 1 152 ? -13.053 9.441 21.612 1.00 88.56 152 THR A N 1
ATOM 1255 C CA . THR A 1 152 ? -13.486 10.268 20.495 1.00 88.56 152 THR A CA 1
ATOM 1256 C C . THR A 1 152 ? -12.745 9.919 19.202 1.00 88.56 152 THR A C 1
ATOM 1258 O O . THR A 1 152 ? -11.598 9.471 19.174 1.00 88.56 152 THR A O 1
ATOM 1261 N N . ILE A 1 153 ? -13.383 10.234 18.071 1.00 87.31 153 ILE A N 1
ATOM 1262 C CA . ILE A 1 153 ? -12.751 10.149 16.742 1.00 87.31 153 ILE A CA 1
ATOM 1263 C C . ILE A 1 153 ? -11.499 11.046 16.660 1.00 87.31 153 ILE A C 1
ATOM 1265 O O . ILE A 1 153 ? -10.620 10.792 15.839 1.00 87.31 153 ILE A O 1
ATOM 1269 N N . GLU A 1 154 ? -11.401 12.094 17.481 1.00 89.31 154 GLU A N 1
ATOM 1270 C CA . GLU A 1 154 ? -10.269 13.025 17.476 1.00 89.31 154 GLU A CA 1
ATOM 1271 C C . GLU A 1 154 ? -9.044 12.442 18.188 1.00 89.31 154 GLU A C 1
ATOM 1273 O O . GLU A 1 154 ? -7.951 12.515 17.626 1.00 89.31 154 GLU A O 1
ATOM 1278 N N . GLU A 1 155 ? -9.229 11.746 19.313 1.00 87.62 155 GLU A N 1
ATOM 1279 C CA . GLU A 1 155 ? -8.178 10.952 19.973 1.00 87.62 155 GLU A CA 1
ATOM 1280 C C . GLU A 1 155 ? -7.680 9.822 19.054 1.00 87.62 155 GLU A C 1
ATOM 1282 O O . GLU A 1 155 ? -6.476 9.695 18.817 1.00 87.62 155 GLU A O 1
ATOM 1287 N N . ALA A 1 156 ? -8.597 9.099 18.399 1.00 88.19 156 ALA A N 1
ATOM 1288 C CA . ALA A 1 156 ? -8.251 8.081 17.402 1.00 88.19 156 ALA A CA 1
ATOM 1289 C C . ALA A 1 156 ? -7.462 8.649 16.202 1.00 88.19 156 ALA A C 1
ATOM 1291 O O . ALA A 1 156 ? -6.539 8.012 15.685 1.00 88.19 156 ALA A O 1
ATOM 1292 N N . CYS A 1 157 ? -7.805 9.861 15.747 1.00 90.25 157 CYS A N 1
ATOM 1293 C CA . CYS A 1 157 ? -7.061 10.557 14.696 1.00 90.25 157 CYS A CA 1
ATOM 1294 C C . CYS A 1 157 ? -5.681 11.026 15.176 1.00 90.25 157 CYS A C 1
ATOM 1296 O O . CYS A 1 157 ? -4.739 10.980 14.386 1.00 90.25 157 CYS A O 1
ATOM 1298 N N . GLN A 1 158 ? -5.537 11.453 16.433 1.00 91.25 158 GLN A N 1
ATOM 1299 C CA . GLN A 1 158 ? -4.248 11.842 17.009 1.00 91.25 158 GLN A CA 1
ATOM 1300 C C . GLN A 1 158 ? -3.307 10.634 17.099 1.00 91.25 158 GLN A C 1
ATOM 1302 O O . GLN A 1 158 ? -2.210 10.677 16.544 1.00 91.25 158 GLN A O 1
ATOM 1307 N N . TYR A 1 159 ? -3.780 9.513 17.655 1.00 90.44 159 TYR A N 1
ATOM 1308 C CA . TYR A 1 159 ? -3.027 8.256 17.685 1.00 90.44 159 TYR A CA 1
ATOM 1309 C C . TYR A 1 159 ? -2.570 7.820 16.284 1.00 90.44 159 TYR A C 1
ATOM 1311 O O . TYR A 1 159 ? -1.398 7.495 16.066 1.00 90.44 159 TYR A O 1
ATOM 1319 N N . ALA A 1 160 ? -3.485 7.839 15.308 1.00 89.88 160 ALA A N 1
ATOM 1320 C CA . ALA A 1 160 ? -3.157 7.484 13.933 1.00 89.88 160 ALA A CA 1
ATOM 1321 C C . ALA A 1 160 ? -2.128 8.448 13.323 1.00 89.88 160 ALA A C 1
ATOM 1323 O O . ALA A 1 160 ? -1.192 7.991 12.666 1.00 89.88 160 ALA A O 1
ATOM 1324 N N . TYR A 1 161 ? -2.251 9.759 13.563 1.00 91.81 161 TYR A N 1
ATOM 1325 C CA . TYR A 1 161 ? -1.271 10.745 13.109 1.00 91.81 161 TYR A CA 1
ATOM 1326 C C . TYR A 1 161 ? 0.128 10.454 13.652 1.00 91.81 161 TYR A C 1
ATOM 1328 O O . TYR A 1 161 ? 1.071 10.425 12.864 1.00 91.81 161 TYR A O 1
ATOM 1336 N N . ASP A 1 162 ? 0.269 10.166 14.945 1.00 90.00 162 ASP A N 1
ATOM 1337 C CA . ASP A 1 162 ? 1.578 9.930 15.562 1.00 90.00 162 ASP A CA 1
ATOM 1338 C C . ASP A 1 162 ? 2.266 8.681 14.983 1.00 90.00 162 ASP A C 1
ATOM 1340 O O . ASP A 1 162 ? 3.458 8.717 14.654 1.00 90.00 162 ASP A O 1
ATOM 1344 N N . LYS A 1 163 ? 1.507 7.599 14.743 1.00 89.19 163 LYS A N 1
ATOM 1345 C CA . LYS A 1 163 ? 2.007 6.391 14.058 1.00 89.19 163 LYS A CA 1
ATOM 1346 C C . LYS A 1 163 ? 2.453 6.676 12.621 1.00 89.19 163 LYS A C 1
ATOM 1348 O O . LYS A 1 163 ? 3.558 6.293 12.232 1.00 89.19 163 LYS A O 1
ATOM 1353 N N . ILE A 1 164 ? 1.629 7.376 11.837 1.00 88.75 164 ILE A N 1
ATOM 1354 C CA . ILE A 1 164 ? 1.947 7.712 10.441 1.00 88.75 164 ILE A CA 1
ATOM 1355 C C . ILE A 1 164 ? 3.141 8.662 10.375 1.00 88.75 164 ILE A C 1
ATOM 1357 O O . ILE A 1 164 ? 4.018 8.477 9.537 1.00 88.75 164 ILE A O 1
ATOM 1361 N N . ASN A 1 165 ? 3.186 9.690 11.223 1.00 89.38 165 ASN A N 1
ATOM 1362 C CA . ASN A 1 165 ? 4.242 10.692 11.198 1.00 89.38 165 ASN A CA 1
ATOM 1363 C C . ASN A 1 165 ? 5.594 10.066 11.563 1.00 89.38 165 ASN A C 1
ATOM 1365 O O . ASN A 1 165 ? 6.569 10.274 10.845 1.00 89.38 165 ASN A O 1
ATOM 1369 N N . SER A 1 166 ? 5.628 9.204 12.587 1.00 87.12 166 SER A N 1
ATOM 1370 C CA . SER A 1 166 ? 6.821 8.432 12.953 1.00 87.12 166 SER A CA 1
ATOM 1371 C C . SER A 1 166 ? 7.332 7.539 11.811 1.00 87.12 166 SER A C 1
ATOM 1373 O O . SER A 1 166 ? 8.538 7.481 11.580 1.00 87.12 166 SER A O 1
ATOM 1375 N N . ARG A 1 167 ? 6.436 6.869 11.070 1.00 83.44 167 ARG A N 1
ATOM 1376 C CA . ARG A 1 167 ? 6.812 5.934 9.993 1.00 83.44 167 ARG A CA 1
ATOM 1377 C C . ARG A 1 167 ? 7.107 6.605 8.646 1.00 83.44 167 ARG A C 1
ATOM 1379 O O . ARG A 1 167 ? 7.981 6.152 7.912 1.00 83.44 167 ARG A O 1
ATOM 1386 N N . TRP A 1 168 ? 6.349 7.639 8.290 1.00 82.56 168 TRP A N 1
ATOM 1387 C CA . TRP A 1 168 ? 6.298 8.198 6.935 1.00 82.56 168 TRP A CA 1
ATOM 1388 C C . TRP A 1 168 ? 6.677 9.678 6.843 1.00 82.56 168 TRP A C 1
ATOM 1390 O O . TRP A 1 168 ? 6.780 10.174 5.719 1.00 82.56 168 TRP A O 1
ATOM 1400 N N . GLY A 1 169 ? 6.845 10.398 7.959 1.00 86.69 169 GLY A N 1
ATOM 1401 C CA . GLY A 1 169 ? 7.076 11.849 7.964 1.00 86.69 169 GLY A CA 1
ATOM 1402 C C . GLY A 1 169 ? 5.932 12.628 7.306 1.00 86.69 169 GLY A C 1
ATOM 1403 O O . GLY A 1 169 ? 6.160 13.455 6.420 1.00 86.69 169 GLY A O 1
ATOM 1404 N N . PHE A 1 170 ? 4.684 12.290 7.646 1.00 82.69 170 PHE A N 1
ATOM 1405 C CA . PHE A 1 170 ? 3.497 12.907 7.055 1.00 82.69 170 PHE A CA 1
ATOM 1406 C C . PHE A 1 170 ? 3.248 14.304 7.634 1.00 82.69 170 PHE A C 1
ATOM 1408 O O . PHE A 1 170 ? 2.725 14.450 8.734 1.00 82.69 170 PHE A O 1
ATOM 1415 N N . VAL A 1 171 ? 3.564 15.332 6.846 1.00 79.75 171 VAL A N 1
ATOM 1416 C CA . VAL A 1 171 ? 3.302 16.735 7.186 1.00 79.75 171 VAL A CA 1
ATOM 1417 C C . VAL A 1 171 ? 2.057 17.226 6.443 1.00 79.75 171 VAL A C 1
ATOM 1419 O O . VAL A 1 171 ? 2.001 17.195 5.213 1.00 79.75 171 VAL A O 1
ATOM 1422 N N . SER A 1 172 ? 1.068 17.719 7.189 1.00 80.25 172 SER A N 1
ATOM 1423 C CA . SER A 1 172 ? -0.123 18.413 6.678 1.00 80.25 172 SER A CA 1
ATOM 1424 C C . SER A 1 172 ? -0.332 19.704 7.470 1.00 80.25 172 SER A C 1
ATOM 1426 O O . SER A 1 172 ? 0.140 19.807 8.598 1.00 80.25 172 SER A O 1
ATOM 1428 N N . LYS A 1 173 ? -1.052 20.679 6.898 1.00 81.25 173 LYS A N 1
ATOM 1429 C CA . LYS A 1 173 ? -1.429 21.911 7.617 1.00 81.25 173 LYS A CA 1
ATOM 1430 C C . LYS A 1 173 ? -2.346 21.602 8.805 1.00 81.25 173 LYS A C 1
ATOM 1432 O O . LYS A 1 173 ? -2.092 22.073 9.901 1.00 81.25 173 LYS A O 1
ATOM 1437 N N . ASP A 1 174 ? -3.343 20.747 8.572 1.00 88.69 174 ASP A N 1
ATOM 1438 C CA . ASP A 1 174 ? -4.321 20.304 9.569 1.00 88.69 174 ASP A CA 1
ATOM 1439 C C . ASP A 1 174 ? -4.390 18.764 9.556 1.00 88.69 174 ASP A C 1
ATOM 1441 O O . ASP A 1 174 ? -5.257 18.186 8.882 1.00 88.69 174 ASP A O 1
ATOM 1445 N N . PRO A 1 17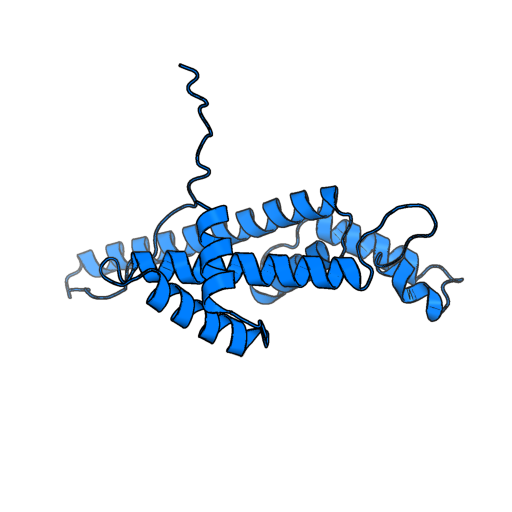5 ? -3.460 18.051 10.221 1.00 86.19 175 PRO A N 1
ATOM 1446 C CA . PRO A 1 175 ? -3.375 16.595 10.129 1.00 86.19 175 PRO A CA 1
ATOM 1447 C C . PRO A 1 175 ? -4.647 15.907 10.635 1.00 86.19 175 PRO A C 1
ATOM 1449 O O . PRO A 1 175 ? -5.236 15.113 9.905 1.00 86.19 175 PRO A O 1
ATOM 1452 N N . ILE A 1 176 ? -5.144 16.284 11.816 1.00 88.50 176 ILE A N 1
ATOM 1453 C CA . ILE A 1 176 ? -6.334 15.679 12.436 1.00 88.50 176 ILE A CA 1
ATOM 1454 C C . ILE A 1 176 ? -7.584 15.873 11.567 1.00 88.50 176 ILE A C 1
ATOM 1456 O O . ILE A 1 176 ? -8.305 14.916 11.288 1.00 88.50 176 ILE A O 1
ATOM 1460 N N . LEU A 1 177 ? -7.799 17.080 11.030 1.00 90.38 177 LEU A N 1
ATOM 1461 C CA . LEU A 1 177 ? -8.905 17.350 10.105 1.00 90.38 177 LEU A CA 1
ATOM 1462 C C . LEU A 1 177 ? -8.768 16.564 8.789 1.00 90.38 177 LEU A C 1
ATOM 1464 O O . LEU A 1 177 ? -9.772 16.135 8.216 1.00 90.38 177 LEU A O 1
ATOM 1468 N N . THR A 1 178 ? -7.539 16.361 8.305 1.00 89.88 178 THR A N 1
ATOM 1469 C CA . THR A 1 178 ? -7.257 15.550 7.110 1.00 89.88 178 THR A CA 1
ATOM 1470 C C . THR A 1 178 ? -7.620 14.082 7.348 1.00 89.88 178 THR A C 1
ATOM 1472 O O . THR A 1 178 ? -8.330 13.486 6.535 1.00 89.88 178 THR A O 1
ATOM 1475 N N . LEU A 1 179 ? -7.210 13.521 8.488 1.00 88.75 179 LEU A N 1
ATOM 1476 C CA . LEU A 1 179 ? -7.512 12.145 8.879 1.00 88.75 179 LEU A CA 1
ATOM 1477 C C . LEU A 1 179 ? -9.014 11.924 9.105 1.00 88.75 179 LEU A C 1
ATOM 1479 O O . LEU A 1 179 ? -9.588 10.992 8.537 1.00 88.75 179 LEU A O 1
ATOM 1483 N N . LYS A 1 180 ? -9.682 12.843 9.813 1.00 90.00 180 LYS A N 1
ATOM 1484 C CA . LYS A 1 180 ? -11.139 12.831 10.028 1.00 90.00 180 LYS A CA 1
ATOM 1485 C C . LYS A 1 180 ? -11.911 12.850 8.701 1.00 90.00 180 LYS A C 1
ATOM 1487 O O . LYS A 1 180 ? -12.867 12.096 8.531 1.00 90.00 180 LYS A O 1
ATOM 1492 N N . LYS A 1 181 ? -11.462 13.639 7.712 1.00 90.19 181 LYS A N 1
ATOM 1493 C CA . LYS A 1 181 ? -12.016 13.625 6.341 1.00 90.19 181 LYS A CA 1
ATOM 1494 C C . LYS A 1 181 ? -11.801 12.280 5.641 1.00 90.19 181 LYS A C 1
ATOM 1496 O O . LYS A 1 181 ? -12.732 11.776 5.015 1.00 90.19 181 LYS A O 1
ATOM 1501 N N . TRP A 1 182 ? -10.610 11.685 5.733 1.00 89.31 182 TRP A N 1
ATOM 1502 C CA . TRP A 1 182 ? -10.327 10.385 5.111 1.00 89.31 182 TRP A CA 1
ATOM 1503 C C . TRP A 1 182 ? -11.170 9.252 5.694 1.00 89.31 182 TRP A C 1
ATOM 1505 O O . TRP A 1 182 ? -11.682 8.450 4.911 1.00 89.31 182 TRP A O 1
ATOM 1515 N N . TYR A 1 183 ? -11.348 9.235 7.018 1.00 86.62 183 TYR A N 1
ATOM 1516 C CA . TYR A 1 183 ? -12.219 8.305 7.738 1.00 86.62 183 TYR A CA 1
ATOM 1517 C C . TYR A 1 183 ? -13.693 8.479 7.342 1.00 86.62 183 TYR A C 1
ATOM 1519 O O . TYR A 1 183 ? -14.327 7.527 6.895 1.00 86.62 183 TYR A O 1
ATOM 1527 N N . ASN A 1 184 ? -14.212 9.712 7.359 1.00 85.94 184 ASN A N 1
ATOM 1528 C CA . ASN A 1 184 ? -15.589 10.010 6.939 1.00 85.94 184 ASN A CA 1
ATOM 1529 C C . ASN A 1 184 ? -15.873 9.725 5.451 1.00 85.94 184 ASN A C 1
ATOM 1531 O O . ASN A 1 184 ? -17.030 9.647 5.067 1.00 85.94 184 ASN A O 1
ATOM 1535 N N . THR A 1 185 ? -14.839 9.601 4.611 1.00 84.06 185 THR A N 1
ATOM 1536 C CA . THR A 1 185 ? -14.969 9.202 3.192 1.00 84.06 185 THR A CA 1
ATOM 1537 C C . THR A 1 185 ? -14.860 7.678 3.003 1.00 84.06 185 THR A C 1
ATOM 1539 O O . THR A 1 185 ? -15.031 7.181 1.892 1.00 84.06 185 THR A O 1
ATOM 1542 N N . HIS A 1 186 ? -14.474 6.945 4.050 1.00 77.62 186 HIS A N 1
ATOM 1543 C CA . HIS A 1 186 ? -14.374 5.484 4.065 1.00 77.62 186 HIS A CA 1
ATOM 1544 C C . HIS A 1 186 ? -15.608 4.824 4.698 1.00 77.62 186 HIS A C 1
ATOM 1546 O O . HIS A 1 186 ? -15.920 3.683 4.364 1.00 77.62 186 HIS A O 1
ATOM 1552 N N . LYS A 1 187 ? -16.285 5.537 5.603 1.00 65.62 187 LYS A N 1
ATOM 1553 C CA . LYS A 1 187 ? -17.641 5.223 6.063 1.00 65.62 187 LYS A CA 1
ATOM 1554 C C . LYS A 1 187 ? -18.671 5.458 4.947 1.00 65.62 187 LYS A C 1
ATOM 1556 O O . LYS A 1 187 ? -19.660 4.701 4.923 1.00 65.62 187 LYS A O 1
#

Nearest PDB structures (foldseek):
  7dns-assembly1_B  TM=7.051E-01  e=2.082E+00  synthetic construct
  5m4y-assembly2_C  TM=2.464E-01  e=7.899E+00  Saccharomyces cerevisiae S288C

Organism: NCBI:txid1506996

Mean predicted aligned error: 11.9 Å

Solvent-accessible surface area (backbone atoms only — not comparable to full-atom values): 10919 Å² total; per-residue (Å²): 141,82,87,77,90,69,82,75,83,76,77,89,82,85,88,81,80,94,83,82,82,71,94,54,80,71,43,57,60,54,47,52,54,50,53,51,51,52,52,48,56,51,50,52,52,51,49,52,54,51,53,54,33,50,55,49,27,77,71,47,51,28,43,65,41,44,54,51,50,49,52,49,20,66,71,73,71,44,83,73,53,67,73,42,51,54,52,49,52,58,26,48,54,42,65,65,41,95,78,66,49,84,88,42,47,46,42,30,63,34,30,37,56,100,86,53,91,40,36,28,34,76,66,35,48,50,51,47,52,52,53,50,53,51,52,54,37,43,52,41,28,57,49,40,47,66,80,38,70,87,59,53,74,63,58,26,27,48,56,22,46,56,57,45,31,75,76,67,68,67,82,60,97,55,53,53,64,50,47,52,51,56,44,68,73,71,110

Radius of gyration: 21.01 Å; Cα contacts (8 Å, |Δi|>4): 129; chains: 1; bounding box: 60×50×60 Å